Protein AF-A0A0A8UQT6-F1 (afdb_monomer_lite)

pLDDT: mean 78.14, std 19.39, range [29.56, 96.06]

Sequence (191 aa):
MKKNNALNQQGSPVTDASSNKKKEKTEKVPTLKMLAAQAVKKSNPLLFFQLNMELSPEIQQKYVEEPKKEIIKKAEEIYLEKEQKRSEKVEKKRENLSTHECFVKGMSCVGGIVLTGIYLAVAIPVLNAIKADTNTQATTYALTIVVYTVGNCFGMCFASKTAKLLVECCTPKVSPEVVDLENALPTLNNL

Structure (mmCIF, N/CA/C/O backbone):
data_AF-A0A0A8UQT6-F1
#
_entry.id   AF-A0A0A8UQT6-F1
#
loop_
_atom_site.group_PDB
_atom_site.id
_atom_site.type_symbol
_atom_site.label_atom_id
_atom_site.label_alt_id
_atom_site.label_comp_id
_atom_site.label_asym_id
_atom_site.label_entity_id
_atom_site.label_seq_id
_atom_site.pdbx_PDB_ins_code
_atom_site.Cartn_x
_atom_site.Cartn_y
_atom_site.Cartn_z
_atom_site.occupancy
_atom_site.B_iso_or_equiv
_atom_site.auth_seq_id
_atom_site.auth_comp_id
_atom_site.auth_asym_id
_atom_site.auth_atom_id
_atom_site.pdbx_PDB_model_num
ATOM 1 N N . MET A 1 1 ? -0.035 72.334 53.756 1.00 41.03 1 MET A N 1
ATOM 2 C CA . MET A 1 1 ? -1.179 73.240 54.010 1.00 41.03 1 MET A CA 1
ATOM 3 C C . MET A 1 1 ? -2.285 72.444 54.697 1.00 41.03 1 MET A C 1
ATOM 5 O O . MET A 1 1 ? -2.658 71.436 54.130 1.00 41.03 1 MET A O 1
ATOM 9 N N . LYS A 1 2 ? -2.707 72.884 55.904 1.00 36.00 2 LYS A N 1
ATOM 10 C CA . LYS A 1 2 ? -4.002 72.703 56.631 1.00 36.00 2 LYS A CA 1
ATOM 11 C C . LYS A 1 2 ? -4.815 71.404 56.381 1.00 36.00 2 LYS A C 1
ATOM 13 O O . LYS A 1 2 ? -5.157 71.149 55.242 1.00 36.00 2 LYS A O 1
ATOM 18 N N . LYS A 1 3 ? -5.326 70.631 57.354 1.00 38.16 3 LYS A N 1
ATOM 19 C CA . LYS A 1 3 ? -5.544 70.741 58.819 1.00 38.16 3 LYS A CA 1
ATOM 20 C C . LYS A 1 3 ? -5.999 69.347 59.345 1.00 38.16 3 LYS A C 1
ATOM 22 O O . LYS A 1 3 ? -6.762 68.702 58.642 1.00 38.16 3 LYS A O 1
ATOM 27 N N . ASN A 1 4 ? -5.542 68.966 60.551 1.00 35.03 4 ASN A N 1
ATOM 28 C CA . ASN A 1 4 ? -6.249 68.453 61.763 1.00 35.03 4 ASN A CA 1
ATOM 29 C C . ASN A 1 4 ? -7.538 67.608 61.576 1.00 35.03 4 ASN A C 1
ATOM 31 O O . ASN A 1 4 ? -8.394 68.007 60.803 1.00 35.03 4 ASN A O 1
ATOM 35 N N . ASN A 1 5 ? -7.848 66.508 62.279 1.00 38.31 5 ASN A N 1
ATOM 36 C CA . ASN A 1 5 ? -7.770 66.106 63.704 1.00 38.31 5 ASN A CA 1
ATOM 37 C C . ASN A 1 5 ? -8.052 64.572 63.739 1.00 38.31 5 ASN A C 1
ATOM 39 O O . ASN A 1 5 ? -8.868 64.127 62.942 1.00 38.31 5 ASN A O 1
ATOM 43 N N . ALA A 1 6 ? -7.363 63.678 64.460 1.00 37.00 6 ALA A N 1
ATOM 44 C CA . ALA A 1 6 ? -7.150 63.488 65.908 1.00 37.00 6 ALA A CA 1
ATOM 45 C C . ALA A 1 6 ? -8.125 62.470 66.573 1.00 37.00 6 ALA A C 1
ATOM 47 O O . ALA A 1 6 ? -9.336 62.599 66.442 1.00 37.00 6 ALA A O 1
ATOM 48 N N . LEU A 1 7 ? -7.513 61.545 67.342 1.00 35.94 7 LEU A N 1
ATOM 49 C CA . LEU A 1 7 ? -8.013 60.499 68.271 1.00 35.94 7 LEU A CA 1
ATOM 50 C C . LEU A 1 7 ? -8.647 59.228 67.660 1.00 35.94 7 LEU A C 1
ATOM 52 O O . LEU A 1 7 ? -9.682 59.302 67.019 1.00 35.94 7 LEU A O 1
ATOM 56 N N . ASN A 1 8 ? -8.050 58.025 67.718 1.00 32.50 8 ASN A N 1
ATOM 57 C CA . ASN A 1 8 ? -7.459 57.227 68.819 1.00 32.50 8 ASN A CA 1
ATOM 58 C C . ASN A 1 8 ? -8.505 56.717 69.835 1.00 32.50 8 ASN A C 1
ATOM 60 O O . ASN A 1 8 ? -8.936 57.491 70.679 1.00 32.50 8 ASN A O 1
ATOM 64 N N . GLN A 1 9 ? -8.869 55.427 69.796 1.00 31.38 9 GLN A N 1
ATOM 65 C CA . GLN A 1 9 ? -8.383 54.402 70.741 1.00 31.38 9 GLN A CA 1
ATOM 66 C C . GLN A 1 9 ? -9.098 53.042 70.593 1.00 31.38 9 GLN A C 1
ATOM 68 O O . GLN A 1 9 ? -10.256 52.941 70.203 1.00 31.38 9 GLN A O 1
ATOM 73 N N . GLN A 1 10 ? -8.305 52.017 70.908 1.00 32.62 10 GLN A N 1
A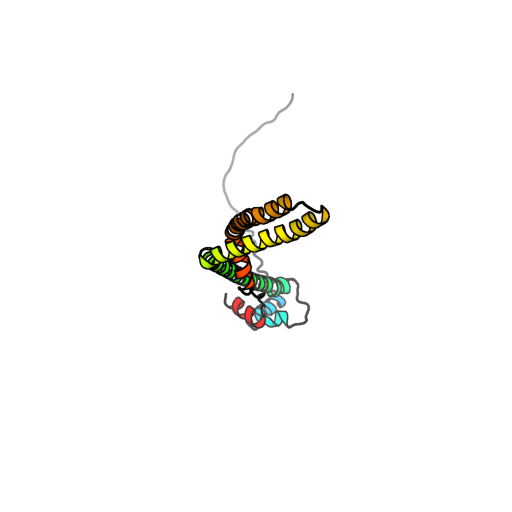TOM 74 C CA . GLN A 1 10 ? -8.548 50.579 71.034 1.00 32.62 10 GLN A CA 1
ATOM 75 C C . GLN A 1 10 ? -9.777 50.150 71.852 1.00 32.62 10 GLN A C 1
ATOM 77 O O . GLN A 1 10 ? -10.151 50.795 72.825 1.00 32.62 10 GLN A O 1
ATOM 82 N N . GLY A 1 11 ? -10.272 48.945 71.538 1.00 30.34 11 GLY A N 1
ATOM 83 C CA . GLY A 1 11 ? -11.084 48.129 72.445 1.00 30.34 11 GLY A CA 1
ATOM 84 C C . GLY A 1 11 ? -11.894 47.039 71.735 1.00 30.34 11 GLY A C 1
ATOM 85 O O . GLY A 1 11 ? -13.032 47.261 71.351 1.00 30.34 11 GLY A O 1
ATOM 86 N N . SER A 1 12 ? -11.322 45.847 71.565 1.00 33.38 12 SER A N 1
ATOM 87 C CA . SER A 1 12 ? -12.081 44.579 71.635 1.00 33.38 12 SER A CA 1
ATOM 88 C C . SER A 1 12 ? -11.990 44.096 73.095 1.00 33.38 12 SER A C 1
ATOM 90 O O . SER A 1 12 ? -10.987 44.468 73.715 1.00 33.38 12 SER A O 1
ATOM 92 N N . PRO A 1 13 ? -12.906 43.263 73.660 1.00 40.53 13 PRO A N 1
ATOM 93 C CA . PRO A 1 13 ? -13.417 42.046 72.994 1.00 40.53 13 PRO A CA 1
ATOM 94 C C . PRO A 1 13 ? -14.808 41.484 73.466 1.00 40.53 13 PRO A C 1
ATOM 96 O O . PRO A 1 13 ? -15.381 42.003 74.412 1.00 40.53 13 PRO A O 1
ATOM 99 N N . VAL A 1 14 ? -15.276 40.376 72.834 1.00 35.78 14 VAL A N 1
ATOM 100 C CA . VAL A 1 14 ? -16.196 39.301 73.362 1.00 35.78 14 VAL A CA 1
ATOM 101 C C . VAL A 1 14 ? -17.669 39.745 73.640 1.00 35.78 14 VAL A C 1
ATOM 103 O O . VAL A 1 14 ? -17.882 40.780 74.244 1.00 35.78 14 VAL A O 1
ATOM 106 N N . THR A 1 15 ? -18.798 39.113 73.278 1.00 31.50 15 THR A N 1
ATOM 107 C CA . THR A 1 15 ? -19.226 37.814 72.710 1.00 31.50 15 THR A CA 1
ATOM 108 C C . THR A 1 15 ? -20.709 37.896 72.295 1.00 31.50 15 THR A C 1
ATOM 110 O O . THR A 1 15 ? -21.481 38.639 72.892 1.00 31.50 15 THR A O 1
ATOM 113 N N . ASP A 1 16 ? -21.076 37.034 71.343 1.00 29.56 16 ASP A N 1
ATOM 114 C CA . ASP A 1 16 ? -22.320 36.255 71.226 1.00 29.56 16 ASP A CA 1
ATOM 115 C C . ASP A 1 16 ? -23.699 36.936 71.178 1.00 29.56 16 ASP A C 1
ATOM 117 O O . ASP A 1 16 ? -24.321 37.230 72.191 1.00 29.56 16 ASP A O 1
ATOM 121 N N . ALA A 1 17 ? -24.292 36.928 69.980 1.00 34.72 17 ALA A N 1
ATOM 122 C CA . ALA A 1 17 ? -25.574 36.247 69.781 1.00 34.72 17 ALA A CA 1
ATOM 123 C C . ALA A 1 17 ? -25.730 35.827 68.311 1.00 34.72 17 ALA A C 1
ATOM 125 O O . ALA A 1 17 ? -26.001 36.614 67.406 1.00 34.72 17 ALA A O 1
ATOM 126 N N . SER A 1 18 ? -25.517 34.531 68.113 1.00 37.12 18 SER A N 1
ATOM 127 C CA . SER A 1 18 ? -25.755 33.723 66.924 1.00 37.12 18 SER A CA 1
ATOM 128 C C . SER A 1 18 ? -27.101 34.006 66.232 1.00 37.12 18 SER A C 1
ATOM 130 O O . SER A 1 18 ? -28.163 33.685 66.756 1.00 37.12 18 SER A O 1
ATOM 132 N N . SER A 1 19 ? -27.057 34.519 64.998 1.00 35.72 19 SER A N 1
ATOM 133 C CA . SER A 1 19 ? -28.132 34.362 64.006 1.00 35.72 19 SER A CA 1
ATOM 134 C C . SER A 1 19 ? -27.647 33.365 62.955 1.00 35.72 19 SER A C 1
ATOM 136 O O . SER A 1 19 ? -27.134 33.723 61.891 1.00 35.72 19 SER A O 1
ATOM 138 N N . ASN A 1 20 ? -27.798 32.089 63.289 1.00 34.88 20 ASN A N 1
ATOM 139 C CA . ASN A 1 20 ? -27.530 30.948 62.431 1.00 34.88 20 ASN A CA 1
ATOM 140 C C . ASN A 1 20 ? -28.524 30.936 61.248 1.00 34.88 20 ASN A C 1
ATOM 142 O O . ASN A 1 20 ? -29.577 30.303 61.308 1.00 34.88 20 ASN A O 1
ATOM 146 N N . LYS A 1 21 ? -28.218 31.661 60.160 1.00 37.72 21 LYS A N 1
ATOM 147 C CA . LYS A 1 21 ? -28.904 31.496 58.868 1.00 37.72 21 LYS A CA 1
ATOM 148 C C . LYS A 1 21 ? -28.478 30.157 58.273 1.00 37.72 21 LYS A C 1
ATOM 150 O O . LYS A 1 21 ? -27.544 30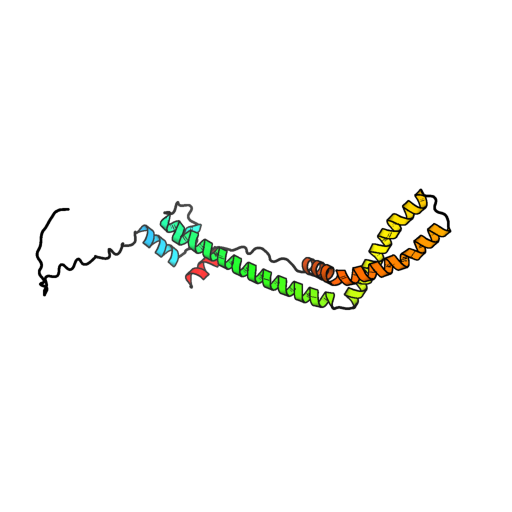.075 57.475 1.00 37.72 21 LYS A O 1
ATOM 155 N N . LYS A 1 22 ? -29.183 29.103 58.677 1.00 32.88 22 LYS A N 1
ATOM 156 C CA . LYS A 1 22 ? -29.137 27.785 58.049 1.00 32.88 22 LYS A CA 1
ATOM 157 C C . LYS A 1 22 ? -29.538 27.975 56.581 1.00 32.88 22 LYS A C 1
ATOM 159 O O . LYS A 1 22 ? -30.705 28.200 56.278 1.00 32.88 22 LYS A O 1
ATOM 164 N N . LYS A 1 23 ? -28.559 27.966 55.669 1.00 40.03 23 LYS A N 1
ATOM 165 C CA . LYS A 1 23 ? -28.805 27.844 54.227 1.00 40.03 23 LYS A CA 1
ATOM 166 C C . LYS A 1 23 ? -29.442 26.479 54.012 1.00 40.03 23 LYS A C 1
ATOM 168 O O . LYS A 1 23 ? -28.752 25.464 53.963 1.00 40.03 23 LYS A O 1
ATOM 173 N N . GLU A 1 24 ? -30.763 26.466 53.975 1.00 38.59 24 GLU A N 1
ATOM 174 C CA . GLU A 1 24 ? -31.557 25.305 53.623 1.00 38.59 24 GLU A CA 1
ATOM 175 C C . GLU A 1 24 ? -31.186 24.925 52.185 1.00 38.59 24 GLU A C 1
ATOM 177 O O . GLU A 1 24 ? -31.488 25.636 51.226 1.00 38.59 24 GLU A O 1
ATOM 182 N N . LYS A 1 25 ? -30.410 23.846 52.042 1.00 42.81 25 LYS A N 1
ATOM 183 C CA . LYS A 1 25 ? -30.178 23.196 50.755 1.00 42.81 25 LYS A CA 1
ATOM 184 C C . LYS A 1 25 ? -31.548 22.689 50.318 1.00 42.81 25 LYS A C 1
ATOM 186 O O . LYS A 1 25 ? -32.003 21.665 50.810 1.00 42.81 25 LYS A O 1
ATOM 191 N N . THR A 1 26 ? -32.226 23.436 49.454 1.00 45.62 26 THR A N 1
ATOM 192 C CA . THR A 1 26 ? -33.463 22.984 48.825 1.00 45.62 26 THR A CA 1
ATOM 193 C C . THR A 1 26 ? -33.093 21.773 47.975 1.00 45.62 26 THR A C 1
ATOM 195 O O . THR A 1 26 ? -32.532 21.910 46.886 1.00 45.62 26 THR A O 1
ATOM 198 N N . GLU A 1 27 ? -33.317 20.571 48.506 1.00 51.34 27 GLU A N 1
ATOM 199 C CA . GLU A 1 27 ? -33.339 19.354 47.706 1.00 51.34 27 GLU A CA 1
ATOM 200 C C . GLU A 1 27 ? -34.409 19.568 46.637 1.00 51.34 27 GLU A C 1
ATOM 202 O O . GLU A 1 27 ? -35.606 19.587 46.921 1.00 51.34 27 GLU A O 1
ATOM 207 N N . LYS A 1 28 ? -33.979 19.833 45.399 1.00 63.47 28 LYS A N 1
ATOM 208 C CA . LYS A 1 28 ? -34.890 19.893 44.259 1.00 63.47 28 LYS A CA 1
ATOM 209 C C . LYS A 1 28 ? -35.484 18.500 44.092 1.00 63.47 28 LYS A C 1
ATOM 211 O O . LYS A 1 28 ? -34.840 17.622 43.521 1.00 63.47 28 LYS A O 1
ATOM 216 N N . VAL A 1 29 ? -36.695 18.310 44.610 1.00 69.44 29 VAL A N 1
ATOM 217 C CA . VAL A 1 29 ? -37.478 17.092 44.404 1.00 69.44 29 VAL A CA 1
ATOM 218 C C . VAL A 1 29 ? -37.568 16.850 42.890 1.00 69.44 29 VAL A C 1
ATOM 220 O O . VAL A 1 29 ? -37.977 17.758 42.157 1.00 69.44 29 VAL A O 1
ATOM 223 N N . PRO A 1 30 ? -37.130 15.682 42.387 1.00 70.81 30 PRO A N 1
ATOM 224 C CA . PRO A 1 30 ? -37.129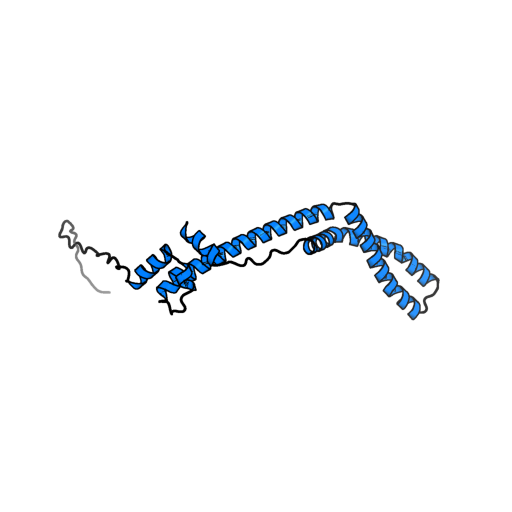 15.406 40.959 1.00 70.81 30 PRO A CA 1
ATOM 225 C C . PRO A 1 30 ? -38.557 15.441 40.414 1.00 70.81 30 PRO A C 1
ATOM 227 O O . PRO A 1 30 ? -39.492 14.917 41.019 1.00 70.81 30 PRO A O 1
ATOM 230 N N . THR A 1 31 ? -38.733 16.073 39.255 1.00 81.31 31 THR A N 1
ATOM 231 C CA . THR A 1 31 ? -40.044 16.181 38.610 1.00 81.31 31 THR A CA 1
ATOM 232 C C . THR A 1 31 ? -40.566 14.802 38.205 1.00 81.31 31 THR A C 1
ATOM 234 O O . THR A 1 31 ? -39.788 13.896 37.899 1.00 81.31 31 THR A O 1
ATOM 237 N N . LEU A 1 32 ? -41.894 14.648 38.132 1.00 80.88 32 LEU A N 1
ATOM 238 C CA . LEU A 1 32 ? -42.535 13.393 37.711 1.00 80.88 32 LEU A CA 1
ATOM 239 C C . LEU A 1 32 ? -42.000 12.901 36.353 1.00 80.88 32 LEU A C 1
ATOM 241 O O . LEU A 1 32 ? -41.792 11.709 36.155 1.00 80.88 32 LEU A O 1
ATOM 245 N N . LYS A 1 33 ? -41.694 13.839 35.445 1.00 80.00 33 LYS A N 1
ATOM 246 C CA . LYS A 1 33 ? -41.073 13.563 34.142 1.00 80.00 33 LYS A CA 1
ATOM 247 C C . LYS A 1 33 ? -39.679 12.935 34.285 1.00 80.00 33 LYS A C 1
ATOM 249 O O . LYS A 1 33 ? -39.347 12.005 33.558 1.00 80.00 33 LYS A O 1
ATOM 254 N N . MET A 1 34 ? -38.875 13.408 35.238 1.00 80.25 34 MET A N 1
ATOM 255 C CA . MET A 1 34 ? -37.528 12.891 35.490 1.00 80.25 34 MET A CA 1
ATOM 256 C C . MET A 1 34 ? -37.549 11.533 36.205 1.00 8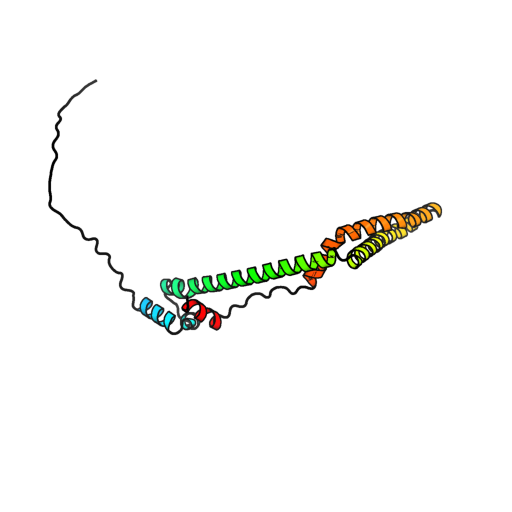0.25 34 MET A C 1
ATOM 258 O O . MET A 1 34 ? -36.725 10.675 35.896 1.00 80.25 34 MET A O 1
ATOM 262 N N . LEU A 1 35 ? -38.519 11.310 37.097 1.00 81.69 35 LEU A N 1
ATOM 263 C CA . LEU A 1 35 ? -38.766 10.004 37.719 1.00 81.69 35 LEU A CA 1
ATOM 264 C C . LEU A 1 35 ? -39.243 8.969 36.692 1.00 81.69 35 LEU A C 1
ATOM 266 O O . LEU A 1 35 ? -38.745 7.846 36.684 1.00 81.69 35 LEU A O 1
ATOM 270 N N . ALA A 1 36 ? -40.143 9.362 35.785 1.00 82.62 36 ALA A N 1
ATOM 271 C CA . ALA A 1 36 ? -40.586 8.514 34.682 1.00 82.62 36 ALA A CA 1
ATOM 272 C C . ALA A 1 36 ? -39.415 8.142 33.760 1.00 82.62 36 ALA A C 1
ATOM 274 O O . ALA A 1 36 ? -39.228 6.967 33.459 1.00 82.62 36 ALA A O 1
ATOM 275 N N . ALA A 1 37 ? -38.562 9.104 33.393 1.00 81.50 37 ALA A N 1
ATOM 276 C CA . ALA A 1 37 ? -37.346 8.819 32.633 1.00 81.50 37 ALA A CA 1
ATOM 277 C C . ALA A 1 37 ? -36.401 7.861 33.383 1.00 81.50 37 ALA A C 1
ATOM 279 O O . ALA A 1 37 ? -35.880 6.908 32.811 1.00 81.50 37 ALA A O 1
ATOM 280 N N . GLN A 1 38 ? -36.207 8.049 34.687 1.00 83.19 38 GLN A N 1
ATOM 281 C CA . GLN A 1 38 ? -35.359 7.153 35.472 1.00 83.19 38 GLN A CA 1
ATOM 282 C C . GLN A 1 38 ? -35.931 5.728 35.557 1.00 83.19 38 GLN A C 1
ATOM 284 O O . GLN A 1 38 ? -35.167 4.763 35.536 1.00 83.19 38 GLN A O 1
ATOM 289 N N . ALA A 1 39 ? -37.258 5.588 35.620 1.00 83.50 39 ALA A N 1
ATOM 290 C CA . ALA A 1 39 ? -37.931 4.296 35.557 1.00 83.50 39 ALA A CA 1
ATOM 291 C C . ALA A 1 39 ? -37.733 3.629 34.187 1.00 83.50 39 ALA A C 1
ATOM 293 O O . ALA A 1 39 ? -37.345 2.466 34.144 1.00 83.50 39 ALA A O 1
ATOM 294 N N . VAL A 1 40 ? -37.894 4.380 33.090 1.00 83.06 40 VAL A N 1
ATOM 295 C CA . VAL A 1 40 ? -37.668 3.892 31.717 1.00 83.06 40 VAL A CA 1
ATOM 296 C C . VAL A 1 40 ? -36.215 3.462 31.507 1.00 83.06 40 VAL A C 1
ATOM 298 O O . VAL A 1 40 ? -35.979 2.382 30.977 1.00 83.06 40 VAL A O 1
ATOM 301 N N . LYS A 1 41 ? -35.231 4.227 32.003 1.00 82.88 41 LYS A N 1
ATOM 302 C CA . LYS A 1 41 ? -33.810 3.832 31.953 1.00 82.88 41 LYS A CA 1
ATOM 303 C C . LYS A 1 41 ? -33.570 2.464 32.605 1.00 82.88 41 LYS A C 1
ATOM 305 O O . LYS A 1 41 ? -32.769 1.683 32.096 1.00 82.88 41 LYS A O 1
ATOM 310 N N . LYS A 1 42 ? -34.232 2.201 33.739 1.00 82.88 42 LYS A N 1
ATOM 311 C CA . LYS A 1 42 ? -34.074 0.962 34.514 1.00 82.88 42 LYS A CA 1
ATOM 312 C C . LYS A 1 42 ? -34.812 -0.227 33.905 1.00 82.88 42 LYS A C 1
ATOM 314 O O . LYS A 1 42 ? -34.306 -1.337 33.999 1.00 82.88 42 LYS A O 1
ATOM 319 N N . SER A 1 43 ? -36.004 -0.016 33.350 1.00 83.25 43 SER A N 1
ATOM 320 C CA . SER A 1 43 ? -36.835 -1.104 32.829 1.00 83.25 43 SER A CA 1
ATOM 321 C C . SER A 1 43 ? -36.501 -1.445 31.381 1.00 83.25 43 SER A C 1
ATOM 323 O O . SER A 1 43 ? -36.242 -2.604 31.074 1.00 83.25 43 SER A O 1
ATOM 325 N N . ASN A 1 44 ? -36.505 -0.451 30.493 1.00 81.00 44 ASN A N 1
ATOM 326 C CA . ASN A 1 44 ? -36.206 -0.631 29.082 1.00 81.00 44 ASN A CA 1
ATOM 327 C C . ASN A 1 44 ? -35.724 0.695 28.450 1.00 81.00 44 ASN A C 1
ATOM 329 O O . ASN A 1 44 ? -36.544 1.498 27.994 1.00 81.00 44 ASN A O 1
ATOM 333 N N . PRO A 1 45 ? -34.402 0.933 28.380 1.00 78.44 45 PRO A N 1
ATOM 334 C CA . PRO A 1 45 ? -33.845 2.165 27.823 1.00 78.44 45 PRO A CA 1
ATOM 335 C C . PRO A 1 45 ? -34.078 2.327 26.309 1.00 78.44 45 PRO A C 1
ATOM 337 O O . PRO A 1 45 ? -33.990 3.449 25.816 1.00 78.44 45 PRO A O 1
ATOM 340 N N . LEU A 1 46 ? -34.420 1.263 25.565 1.00 79.88 46 LEU A N 1
ATOM 341 C CA . LEU A 1 46 ? -34.741 1.359 24.129 1.00 79.88 46 LEU A CA 1
ATOM 342 C C . LEU A 1 46 ? -35.998 2.192 23.863 1.00 79.88 46 LEU A C 1
ATOM 344 O O . LEU A 1 46 ? -36.111 2.800 22.799 1.00 79.88 46 LEU A O 1
ATOM 348 N N . LEU A 1 47 ? -36.907 2.291 24.839 1.00 81.81 47 LEU A N 1
ATOM 349 C CA . LEU A 1 47 ? -38.111 3.119 24.733 1.00 81.81 47 LEU A CA 1
ATOM 350 C C . LEU A 1 47 ? -37.780 4.584 24.428 1.00 81.81 47 LEU A C 1
ATOM 352 O O . LEU A 1 47 ? -38.537 5.237 23.717 1.00 81.81 47 LEU A O 1
ATOM 356 N N . PHE A 1 48 ? -36.634 5.091 24.892 1.00 80.00 48 PHE A N 1
ATOM 357 C CA . PHE A 1 48 ? -36.197 6.452 24.579 1.00 80.00 48 PHE A CA 1
ATOM 358 C C . PHE A 1 48 ? -35.896 6.688 23.094 1.00 80.00 48 PHE A C 1
ATOM 360 O O . PHE A 1 48 ? -35.939 7.831 22.648 1.00 80.00 48 PHE A O 1
ATOM 367 N N . PHE A 1 49 ? -35.596 5.627 22.343 1.00 75.88 49 PHE A N 1
ATOM 368 C CA . PHE A 1 49 ? -35.256 5.679 20.920 1.00 75.88 49 PHE A CA 1
ATOM 369 C C . PHE A 1 49 ? -36.407 5.209 20.018 1.00 75.88 49 PHE A C 1
ATOM 371 O O . PHE A 1 49 ? -36.418 5.523 18.832 1.00 75.88 49 PHE A O 1
ATOM 378 N N . GLN A 1 50 ? -37.373 4.465 20.565 1.00 78.00 50 GLN A N 1
ATOM 379 C CA . GLN A 1 50 ? -38.530 3.931 19.833 1.00 78.00 50 GLN A CA 1
ATOM 380 C C . GLN A 1 50 ? -39.758 4.853 19.877 1.00 78.00 50 GLN A C 1
ATOM 382 O O . GLN A 1 50 ? -40.613 4.794 18.993 1.00 78.00 50 GLN A O 1
ATOM 387 N N . LEU A 1 51 ? -39.881 5.690 20.911 1.00 71.69 51 LEU A N 1
ATOM 388 C CA . LEU A 1 51 ? -41.011 6.604 21.054 1.00 71.69 51 LEU A CA 1
ATOM 389 C C . LEU A 1 51 ? -40.823 7.823 20.137 1.00 71.69 51 LEU A C 1
ATOM 391 O O . LEU A 1 51 ? -39.981 8.676 20.399 1.00 71.69 51 LEU A O 1
ATOM 395 N N . ASN A 1 52 ? -41.661 7.946 19.101 1.00 61.72 52 ASN A N 1
ATOM 396 C CA . ASN A 1 52 ? -41.792 9.148 18.258 1.00 61.72 52 ASN A CA 1
ATOM 397 C C . ASN A 1 52 ? -42.495 10.295 19.014 1.00 61.72 52 ASN A C 1
ATOM 399 O O . ASN A 1 52 ? -43.521 10.813 18.577 1.00 61.72 52 ASN A O 1
ATOM 403 N N . MET A 1 53 ? -41.993 10.655 20.193 1.00 70.75 53 MET A N 1
ATOM 404 C CA . MET A 1 53 ? -42.521 11.743 21.012 1.00 70.75 53 MET A CA 1
ATOM 405 C C . MET A 1 53 ? -41.417 12.755 21.297 1.00 70.75 53 MET A C 1
ATOM 407 O O . MET A 1 53 ? -40.267 12.387 21.525 1.00 70.75 53 MET A O 1
ATOM 411 N N . GLU A 1 54 ? -41.775 14.036 21.314 1.00 75.44 54 GLU A N 1
ATOM 412 C CA . GLU A 1 54 ? -40.857 15.102 21.706 1.00 75.44 54 GLU A CA 1
ATOM 413 C C . GLU A 1 54 ? -40.509 14.957 23.194 1.00 75.44 54 GLU A C 1
ATOM 415 O O . GLU A 1 54 ? -41.344 15.152 24.085 1.00 75.44 54 GLU A O 1
ATOM 420 N N . LEU A 1 55 ? -39.265 14.566 23.475 1.00 78.25 55 LEU A N 1
ATOM 421 C CA . LEU A 1 55 ? -38.746 14.525 24.834 1.00 78.25 55 LEU A CA 1
ATOM 422 C C . LEU A 1 55 ? -38.432 15.942 25.317 1.00 78.25 55 LEU A C 1
ATOM 424 O O . LEU A 1 55 ? -37.972 16.796 24.566 1.00 78.25 55 LEU A O 1
ATOM 428 N N . SER A 1 56 ? -38.611 16.174 26.619 1.00 82.88 56 SER A N 1
ATOM 429 C CA . SER A 1 56 ? -38.084 17.386 27.255 1.00 82.88 56 SER A CA 1
ATOM 430 C C . SER A 1 56 ? -36.567 17.471 27.016 1.00 82.88 56 SER A C 1
ATOM 432 O O . SER A 1 56 ? -35.897 16.448 27.201 1.00 82.88 56 SER A O 1
ATOM 434 N N . PRO A 1 57 ? -36.002 18.651 26.696 1.00 81.62 57 PRO A N 1
ATOM 435 C CA . PRO A 1 57 ? -34.581 18.799 26.372 1.00 81.62 57 PRO A CA 1
ATOM 436 C C . PRO A 1 57 ? -33.657 18.257 27.473 1.00 81.62 57 PRO A C 1
ATOM 438 O O . PRO A 1 57 ? -32.649 17.622 27.180 1.00 81.62 57 PRO A O 1
ATOM 441 N N . GLU A 1 58 ? -34.043 18.399 28.745 1.00 81.00 58 GLU A N 1
ATOM 442 C CA . GLU A 1 58 ? -33.293 17.851 29.886 1.00 81.00 58 GLU A CA 1
ATOM 443 C C . GLU A 1 58 ? -33.237 16.311 29.894 1.00 81.00 58 GLU A C 1
ATOM 445 O O . GLU A 1 58 ? -32.231 15.720 30.286 1.00 81.00 58 GLU A O 1
ATOM 450 N N . ILE A 1 59 ? -34.313 15.644 29.462 1.00 80.31 59 ILE A N 1
ATOM 451 C CA . ILE A 1 59 ? -34.396 14.177 29.412 1.00 80.31 59 ILE A CA 1
ATOM 452 C C . ILE A 1 59 ? -33.677 13.665 28.166 1.00 80.31 59 ILE A C 1
ATOM 454 O O . ILE A 1 59 ? -32.918 12.703 28.254 1.00 80.31 59 ILE A O 1
ATOM 458 N N . GLN A 1 60 ? -33.866 14.334 27.028 1.00 82.00 60 GLN A N 1
ATOM 459 C CA . GLN A 1 60 ? -33.187 14.001 25.781 1.00 82.00 60 GLN A CA 1
ATOM 460 C C . GLN A 1 60 ? -31.667 14.098 25.942 1.00 82.00 60 GLN A C 1
ATOM 462 O O . GLN A 1 60 ? -30.944 13.161 25.612 1.00 82.00 60 GLN A O 1
ATOM 467 N N . GLN A 1 61 ? -31.170 15.181 26.538 1.00 82.38 61 GLN A N 1
ATOM 468 C CA . GLN A 1 61 ? -29.736 15.354 26.724 1.00 82.38 61 GLN A CA 1
ATOM 469 C C . GLN A 1 61 ? -29.136 14.279 27.644 1.00 82.38 61 GLN A C 1
ATOM 471 O O . GLN A 1 61 ? -28.119 13.677 27.308 1.00 82.38 61 GLN A O 1
ATOM 476 N N . LYS A 1 62 ? -29.790 13.990 28.775 1.00 81.94 62 LYS A N 1
ATOM 477 C CA . LYS A 1 62 ? -29.259 13.087 29.806 1.00 81.94 62 LYS A CA 1
ATOM 478 C C . LYS A 1 62 ? -29.441 11.596 29.508 1.00 81.94 62 LYS A C 1
ATOM 480 O O . LYS A 1 62 ? -28.605 10.789 29.898 1.00 81.94 62 LYS A O 1
ATOM 485 N N . TYR A 1 63 ? -30.551 11.207 28.886 1.00 79.62 63 TYR A N 1
ATOM 486 C CA . TYR A 1 63 ? -30.918 9.794 28.715 1.00 79.62 63 TYR A CA 1
ATOM 487 C C . TYR A 1 63 ? -30.812 9.302 27.270 1.00 79.62 63 TYR A C 1
ATOM 489 O O . TYR A 1 63 ? -30.875 8.096 27.052 1.00 79.62 63 TYR A O 1
ATOM 497 N N . VAL A 1 64 ? -30.620 10.206 26.304 1.00 78.12 64 VAL A N 1
ATOM 498 C CA . VAL A 1 64 ? -30.503 9.863 24.879 1.00 78.12 64 VAL A CA 1
ATOM 499 C C . VAL A 1 64 ? -29.140 10.284 24.344 1.00 78.12 64 VAL A C 1
ATOM 501 O O . VAL A 1 64 ? -28.357 9.433 23.932 1.00 78.12 64 VAL A O 1
ATOM 504 N N . GLU A 1 65 ? -28.819 11.576 24.401 1.00 82.25 65 GLU A N 1
ATOM 505 C CA . GLU A 1 65 ? -27.600 12.118 23.789 1.00 82.25 65 GLU A CA 1
ATOM 506 C C . GLU A 1 65 ? -26.320 11.697 24.519 1.00 82.25 65 GLU A C 1
ATOM 508 O O . GLU A 1 65 ? -25.363 11.284 23.868 1.00 82.25 65 GLU A O 1
ATOM 513 N N . GLU A 1 66 ? -26.273 11.767 25.854 1.00 83.50 66 GLU A N 1
ATOM 514 C CA . GLU A 1 66 ? -25.089 11.329 26.610 1.00 83.50 66 GLU A CA 1
ATOM 515 C C . GLU A 1 66 ? -24.782 9.830 26.439 1.00 83.50 66 GLU A C 1
ATOM 517 O O . GLU A 1 66 ? -23.657 9.513 26.041 1.00 83.50 66 GLU A O 1
ATOM 522 N N . PRO A 1 67 ? -25.742 8.900 26.623 1.00 80.75 67 PRO A N 1
ATOM 523 C CA . PRO A 1 67 ? -25.506 7.480 26.367 1.00 80.75 67 PRO A CA 1
ATOM 524 C C . PRO A 1 67 ? -25.118 7.198 24.917 1.00 80.75 67 PRO A C 1
ATOM 526 O O . PRO A 1 67 ? -24.196 6.430 24.666 1.00 80.75 67 PRO A O 1
ATOM 529 N N . LYS A 1 68 ? -25.765 7.857 23.947 1.00 81.56 68 LYS A N 1
ATOM 530 C CA . LYS A 1 68 ? -25.412 7.727 22.528 1.00 81.56 68 LYS A CA 1
ATOM 531 C C . LYS A 1 68 ? -23.967 8.151 22.268 1.00 81.56 68 LYS A C 1
ATOM 533 O O . LYS A 1 68 ? -23.252 7.441 21.570 1.00 81.56 68 LYS A O 1
ATOM 538 N N . LYS A 1 69 ? -23.517 9.271 22.843 1.00 84.19 69 LYS A N 1
ATOM 539 C CA . LYS A 1 69 ? -22.118 9.713 22.740 1.00 84.19 69 LYS A CA 1
ATOM 540 C C . LYS A 1 69 ? -21.157 8.704 23.353 1.00 84.19 69 LYS A C 1
ATOM 542 O O . LYS A 1 69 ? -20.114 8.447 22.765 1.00 84.19 69 LYS A O 1
ATOM 547 N N . GLU A 1 70 ? -21.496 8.123 24.500 1.00 85.00 70 GLU A N 1
ATOM 548 C CA . GLU A 1 70 ? -20.648 7.116 25.141 1.00 85.00 70 GLU A CA 1
ATOM 549 C C . GLU A 1 70 ? -20.552 5.830 24.307 1.00 85.00 70 GLU A C 1
ATOM 551 O O . GLU A 1 70 ? -19.465 5.281 24.140 1.00 85.00 70 GLU A O 1
ATOM 556 N N . ILE A 1 71 ? -21.670 5.386 23.730 1.00 82.69 71 ILE A N 1
ATOM 557 C CA . ILE A 1 71 ? -21.719 4.242 22.816 1.00 82.69 71 ILE A CA 1
ATOM 558 C C . ILE A 1 71 ? -20.864 4.504 21.569 1.00 82.69 71 ILE A C 1
ATOM 560 O O . ILE A 1 71 ? -20.048 3.661 21.202 1.00 82.69 71 ILE A O 1
ATOM 564 N N . ILE A 1 72 ? -21.030 5.670 20.935 1.00 83.88 72 ILE A N 1
ATOM 565 C CA . ILE A 1 72 ? -20.236 6.067 19.763 1.00 83.88 72 ILE A CA 1
ATOM 566 C C . ILE A 1 72 ? -18.755 6.082 20.127 1.00 83.88 72 ILE A C 1
ATOM 568 O O . ILE A 1 72 ? -17.951 5.486 19.420 1.00 83.88 72 ILE A O 1
ATOM 572 N N . LYS A 1 73 ? -18.400 6.680 21.266 1.00 86.62 73 LYS A N 1
ATOM 573 C CA . LYS A 1 73 ? -17.015 6.749 21.727 1.00 86.62 73 LYS A CA 1
ATOM 574 C C . LYS A 1 73 ? -16.410 5.358 21.935 1.00 86.62 73 LYS A C 1
ATOM 576 O O . LYS A 1 73 ? -15.301 5.111 21.480 1.00 86.62 73 LYS A O 1
ATOM 581 N N . LYS A 1 74 ? -17.135 4.429 22.569 1.00 85.12 74 LYS A N 1
ATOM 582 C CA . LYS A 1 74 ? -16.669 3.040 22.741 1.00 85.12 74 LYS A CA 1
ATOM 583 C C . LYS A 1 74 ? -16.479 2.339 21.396 1.00 85.12 74 LYS A C 1
ATOM 585 O O . LYS A 1 74 ? -15.489 1.642 21.208 1.00 85.12 74 LYS A O 1
ATOM 590 N N . ALA A 1 75 ? -17.397 2.534 20.454 1.00 81.56 75 ALA A N 1
ATOM 591 C CA . ALA A 1 75 ? -17.275 1.962 19.117 1.00 81.56 75 ALA A CA 1
ATOM 592 C C . ALA A 1 75 ? -16.091 2.549 18.333 1.00 81.56 75 ALA A C 1
ATOM 594 O O . ALA A 1 75 ? -15.376 1.810 17.662 1.00 81.56 75 ALA A O 1
ATOM 595 N N . GLU A 1 76 ? -15.840 3.854 18.456 1.00 85.19 76 GLU A N 1
ATOM 596 C CA . GLU A 1 76 ? -14.655 4.508 17.896 1.00 85.19 76 GLU A CA 1
ATOM 597 C C . GLU A 1 76 ? -13.366 3.963 18.522 1.00 85.19 76 GLU A C 1
ATOM 599 O O . GLU A 1 76 ? -12.432 3.632 17.796 1.00 85.19 76 GLU A O 1
ATOM 604 N N . GLU A 1 77 ? -13.318 3.807 19.847 1.00 87.69 77 GLU A N 1
ATOM 605 C CA . GLU A 1 77 ? -12.171 3.229 20.559 1.00 87.69 77 GLU A CA 1
ATOM 606 C C . GLU A 1 77 ? -11.875 1.796 20.076 1.00 87.69 77 GLU A C 1
ATOM 608 O O . GLU A 1 77 ? -10.730 1.479 19.748 1.00 87.69 77 GLU A O 1
ATOM 613 N N . ILE A 1 78 ? -12.903 0.950 19.945 1.00 86.00 78 ILE A N 1
ATOM 614 C CA . ILE A 1 78 ? -12.764 -0.425 19.438 1.00 86.00 78 ILE A CA 1
ATOM 615 C C . ILE A 1 78 ? -12.316 -0.429 17.970 1.00 86.00 78 ILE A C 1
ATOM 617 O O . ILE A 1 78 ? -11.455 -1.226 17.580 1.00 86.00 78 ILE A O 1
ATOM 621 N N . TYR A 1 79 ? -12.880 0.450 17.140 1.00 84.62 79 TYR A N 1
ATOM 622 C CA . TYR A 1 79 ? -12.482 0.584 15.742 1.00 84.62 79 TYR A CA 1
ATOM 623 C C . TYR A 1 79 ? -11.006 0.988 15.623 1.00 84.62 79 TYR A C 1
ATOM 625 O O . TYR A 1 79 ? -10.253 0.343 14.887 1.00 84.62 79 TYR A O 1
ATOM 633 N N . LEU A 1 80 ? -10.570 1.991 16.390 1.00 88.06 80 LEU A N 1
ATOM 634 C CA . LEU A 1 80 ? -9.179 2.448 16.426 1.00 88.06 80 LEU A CA 1
ATOM 635 C C . LEU A 1 80 ? -8.234 1.338 16.896 1.00 88.06 80 LEU A C 1
ATOM 637 O O . LEU A 1 80 ? -7.171 1.146 16.306 1.00 88.06 80 LEU A O 1
ATOM 641 N N . GLU A 1 81 ? -8.623 0.552 17.902 1.00 89.12 81 GLU A N 1
ATOM 642 C CA . GLU A 1 81 ? -7.832 -0.593 18.361 1.00 89.12 81 GLU A CA 1
ATOM 643 C C . GLU A 1 81 ? -7.692 -1.662 17.260 1.00 89.12 81 GLU A C 1
ATOM 645 O O . GLU A 1 81 ? -6.602 -2.191 17.014 1.00 89.12 81 GLU A O 1
ATOM 650 N N . LYS A 1 82 ? -8.782 -1.976 16.545 1.00 86.94 82 LYS A N 1
ATOM 651 C CA . LYS A 1 82 ? -8.757 -2.904 15.400 1.00 86.94 82 LYS A CA 1
ATOM 652 C C . LYS A 1 82 ? -7.873 -2.371 14.270 1.00 86.94 82 LYS A C 1
ATOM 654 O O . LYS A 1 82 ? -7.149 -3.150 13.643 1.00 86.94 82 LYS A O 1
ATOM 659 N N . GLU A 1 83 ? -7.909 -1.067 14.012 1.00 88.81 83 GLU A N 1
ATOM 660 C CA . GLU A 1 83 ? -7.082 -0.411 13.000 1.00 88.81 83 GLU A CA 1
ATOM 661 C C . GLU A 1 83 ? -5.593 -0.440 13.369 1.00 88.81 83 GLU A C 1
ATOM 663 O O . GLU A 1 83 ? -4.765 -0.809 12.532 1.00 88.81 83 GLU A O 1
ATOM 668 N N . GLN A 1 84 ? -5.249 -0.173 14.631 1.00 89.94 84 GLN A N 1
ATOM 669 C CA . GLN A 1 84 ? -3.880 -0.306 15.138 1.00 89.94 84 GLN A CA 1
ATOM 670 C C . GLN A 1 84 ? -3.370 -1.744 15.002 1.00 89.94 84 GLN A C 1
ATOM 672 O O . GLN A 1 84 ? -2.323 -1.971 14.393 1.00 89.94 84 GLN A O 1
ATOM 677 N N . LYS A 1 85 ? -4.157 -2.739 15.436 1.00 90.31 85 LYS A N 1
ATOM 678 C CA . LYS A 1 85 ? -3.814 -4.165 15.269 1.00 90.31 85 LYS A CA 1
ATOM 679 C C . LYS A 1 85 ? -3.626 -4.555 13.803 1.00 90.31 85 LYS A C 1
ATOM 681 O O . LYS A 1 85 ? -2.796 -5.410 13.484 1.00 90.31 85 LYS A O 1
ATOM 686 N N . ARG A 1 86 ? -4.402 -3.971 12.884 1.00 88.56 86 ARG A N 1
ATOM 687 C CA . ARG A 1 86 ? -4.203 -4.168 11.440 1.00 88.56 86 ARG A CA 1
ATOM 688 C C . ARG A 1 86 ? -2.875 -3.562 10.993 1.00 88.56 86 ARG A C 1
ATOM 690 O O . ARG A 1 86 ? -2.143 -4.241 10.279 1.00 88.56 86 ARG A O 1
ATOM 697 N N . SER A 1 87 ? -2.575 -2.331 11.398 1.00 89.38 87 SER A N 1
ATOM 698 C CA . SER A 1 87 ? -1.326 -1.641 11.056 1.00 89.38 87 SER A CA 1
ATOM 699 C C . SER A 1 87 ? -0.100 -2.447 11.495 1.00 89.38 87 SER A C 1
ATOM 701 O O . SER A 1 87 ? 0.778 -2.729 10.683 1.00 89.38 87 SER A O 1
ATOM 703 N N . GLU A 1 88 ? -0.099 -2.957 12.728 1.00 91.44 88 GLU A N 1
ATOM 704 C CA . GLU A 1 88 ? 0.966 -3.826 13.242 1.00 91.44 88 GLU A CA 1
ATOM 705 C C . GLU A 1 88 ? 1.118 -5.117 12.424 1.00 91.44 88 GLU A C 1
ATOM 707 O O . GLU A 1 88 ? 2.230 -5.528 12.085 1.00 91.44 88 GLU A O 1
ATOM 712 N N . LYS A 1 89 ? 0.002 -5.759 12.049 1.00 90.44 89 LYS A N 1
ATOM 713 C CA . LYS A 1 89 ? 0.029 -6.946 11.176 1.00 90.44 89 LYS A CA 1
ATOM 714 C C . LYS A 1 89 ? 0.590 -6.627 9.792 1.00 90.44 89 LYS A C 1
ATOM 716 O O . LYS A 1 89 ? 1.300 -7.463 9.232 1.00 90.44 89 LYS A O 1
ATOM 721 N N . VAL A 1 90 ? 0.248 -5.466 9.233 1.00 90.81 90 VAL A N 1
ATOM 722 C CA . VAL A 1 90 ? 0.762 -5.002 7.938 1.00 90.81 90 VAL A CA 1
ATOM 723 C C . VAL A 1 90 ? 2.264 -4.770 8.028 1.00 90.81 90 VAL A C 1
ATOM 725 O O . VAL A 1 90 ? 2.993 -5.316 7.207 1.00 90.81 90 VAL A O 1
ATOM 728 N N . GLU A 1 91 ? 2.745 -4.045 9.037 1.00 91.25 91 GLU A N 1
ATOM 729 C CA . GLU A 1 91 ? 4.179 -3.788 9.205 1.00 91.25 91 GLU A CA 1
ATOM 730 C C . GLU A 1 91 ? 4.958 -5.089 9.433 1.00 91.25 91 GLU A C 1
ATOM 732 O O . GLU A 1 91 ? 5.930 -5.344 8.728 1.00 91.25 91 GLU A O 1
ATOM 737 N N . LYS A 1 92 ? 4.466 -6.007 10.276 1.00 91.56 92 LYS A N 1
ATOM 738 C CA . LYS A 1 92 ? 5.115 -7.313 10.483 1.00 91.56 92 LYS A CA 1
ATOM 739 C C . LYS A 1 92 ? 5.201 -8.147 9.199 1.00 91.56 92 LYS A C 1
ATOM 741 O O . LYS A 1 92 ? 6.220 -8.777 8.917 1.00 91.56 92 LYS A O 1
ATOM 746 N N . LYS A 1 93 ? 4.127 -8.180 8.402 1.00 89.81 93 LYS A N 1
ATOM 747 C CA . LYS A 1 93 ? 4.119 -8.885 7.108 1.00 89.81 93 LYS A CA 1
ATOM 748 C C . LYS A 1 93 ? 5.016 -8.196 6.081 1.00 89.81 93 LYS A C 1
ATOM 750 O O . LYS A 1 93 ? 5.688 -8.887 5.320 1.00 89.81 93 LYS A O 1
ATOM 755 N N . ARG A 1 94 ? 5.029 -6.861 6.057 1.00 91.62 94 ARG A N 1
ATOM 756 C CA . ARG A 1 94 ? 5.911 -6.057 5.206 1.00 91.62 94 ARG A CA 1
ATOM 757 C C . ARG A 1 94 ? 7.364 -6.362 5.532 1.00 91.62 94 ARG A C 1
ATOM 759 O O . ARG A 1 94 ? 8.115 -6.639 4.606 1.00 91.62 94 ARG A O 1
ATOM 766 N N . GLU A 1 95 ? 7.746 -6.325 6.806 1.00 90.50 95 GLU A N 1
ATOM 767 C CA . GLU A 1 95 ? 9.101 -6.647 7.254 1.00 90.50 95 GLU A CA 1
ATOM 768 C C . GLU A 1 95 ? 9.500 -8.033 6.759 1.00 90.50 95 GLU A C 1
ATOM 770 O O . GLU A 1 95 ? 10.462 -8.135 6.005 1.00 90.50 95 GLU A O 1
ATOM 775 N N . ASN A 1 96 ? 8.687 -9.054 7.050 1.00 91.38 96 ASN A N 1
ATOM 776 C CA . ASN A 1 96 ? 8.938 -10.429 6.617 1.00 91.38 96 ASN A CA 1
ATOM 777 C C . ASN A 1 96 ? 9.075 -10.573 5.090 1.00 91.38 96 ASN A C 1
ATOM 779 O O . ASN A 1 96 ? 9.917 -11.320 4.605 1.00 91.38 96 ASN A O 1
ATOM 783 N N . LEU A 1 97 ? 8.258 -9.857 4.312 1.00 89.19 97 LEU A N 1
ATOM 784 C CA . LEU A 1 97 ? 8.331 -9.898 2.851 1.00 89.19 97 LEU A CA 1
ATOM 785 C C . LEU A 1 97 ? 9.560 -9.146 2.321 1.00 89.19 97 LEU A C 1
ATOM 787 O O . LEU A 1 97 ? 10.218 -9.606 1.395 1.00 89.19 97 LEU A O 1
ATOM 791 N N . SER A 1 98 ? 9.887 -8.000 2.917 1.00 89.00 98 SER A N 1
ATOM 792 C CA . SER A 1 98 ? 11.000 -7.146 2.494 1.00 89.00 98 SER A CA 1
ATOM 793 C C . SER A 1 98 ? 12.377 -7.671 2.897 1.00 89.00 98 SER A C 1
ATOM 795 O O . SER A 1 98 ? 13.361 -7.289 2.274 1.00 89.00 98 SER A O 1
ATOM 797 N N . THR A 1 99 ? 12.462 -8.547 3.900 1.00 89.56 99 THR A N 1
ATOM 798 C CA . THR A 1 99 ? 13.696 -9.258 4.269 1.00 89.56 99 THR A CA 1
ATOM 799 C C . THR A 1 99 ? 13.865 -10.567 3.504 1.00 89.56 99 THR A C 1
ATOM 801 O O . THR A 1 99 ? 14.967 -11.111 3.450 1.00 89.56 99 THR A O 1
ATOM 804 N N . HIS A 1 100 ? 12.802 -11.075 2.875 1.00 92.75 100 HIS A N 1
ATOM 805 C CA . HIS A 1 100 ? 12.863 -12.306 2.105 1.00 92.75 100 HIS A CA 1
ATOM 806 C C . HIS A 1 100 ? 13.692 -12.106 0.830 1.00 92.75 100 HIS A C 1
ATOM 808 O O . HIS A 1 100 ? 13.283 -11.404 -0.099 1.00 92.75 100 HIS A O 1
ATOM 814 N N . GLU A 1 101 ? 14.842 -12.778 0.740 1.00 90.12 101 GLU A N 1
ATOM 815 C CA . GLU A 1 101 ? 15.793 -12.575 -0.359 1.00 90.12 101 GLU A CA 1
ATOM 816 C C . GLU A 1 101 ? 15.175 -12.755 -1.746 1.00 90.12 101 GLU A C 1
ATOM 818 O O . GLU A 1 101 ? 15.481 -11.996 -2.660 1.00 90.12 101 GLU A O 1
ATOM 823 N N . CYS A 1 102 ? 14.301 -13.753 -1.917 1.00 91.94 102 CYS A N 1
ATOM 824 C CA . CYS A 1 102 ? 13.653 -14.009 -3.205 1.00 91.94 102 CYS A CA 1
ATOM 825 C C . CYS A 1 102 ? 12.787 -12.822 -3.651 1.00 91.94 102 CYS A C 1
ATOM 827 O O . CYS A 1 102 ? 12.812 -12.450 -4.821 1.00 91.94 102 CYS A O 1
ATOM 829 N N . PHE A 1 103 ? 12.083 -12.179 -2.714 1.00 92.38 103 PHE A N 1
ATOM 830 C CA . PHE A 1 103 ? 11.265 -11.013 -3.018 1.00 92.38 103 PHE A CA 1
ATOM 831 C C . PHE A 1 103 ? 12.147 -9.821 -3.399 1.00 92.38 103 PHE A C 1
ATOM 833 O O . PHE A 1 103 ? 11.914 -9.188 -4.423 1.00 92.38 103 PHE A O 1
ATOM 840 N N . VAL A 1 104 ? 13.213 -9.561 -2.639 1.00 92.69 104 VAL A N 1
ATOM 841 C CA . VAL A 1 104 ? 14.153 -8.465 -2.925 1.00 92.69 104 VAL A CA 1
ATOM 842 C C . VAL A 1 104 ? 14.873 -8.667 -4.264 1.00 92.69 104 VAL A C 1
ATOM 844 O O . VAL A 1 104 ? 14.973 -7.732 -5.057 1.00 92.69 104 VAL A O 1
ATOM 847 N N . LYS A 1 105 ? 15.327 -9.892 -4.559 1.00 93.38 105 LYS A N 1
ATOM 848 C CA . LYS A 1 105 ? 15.935 -10.263 -5.849 1.00 93.38 105 LYS A CA 1
ATOM 849 C C . LYS A 1 105 ? 14.935 -10.127 -7.000 1.00 93.38 105 LYS A C 1
ATOM 851 O O . LYS A 1 105 ? 15.287 -9.588 -8.046 1.00 93.38 105 LYS A O 1
ATOM 856 N N . GLY A 1 106 ? 13.689 -10.552 -6.793 1.00 93.62 106 GLY A N 1
ATOM 857 C CA . GLY A 1 106 ? 12.608 -10.372 -7.760 1.00 93.62 106 GLY A CA 1
ATOM 858 C C . GLY A 1 106 ? 12.344 -8.896 -8.048 1.00 93.62 106 GLY A C 1
ATOM 859 O O . GLY A 1 106 ? 12.345 -8.488 -9.204 1.00 93.62 106 GLY A O 1
ATOM 860 N N . MET A 1 107 ? 12.212 -8.075 -7.006 1.00 93.19 107 MET A N 1
ATOM 861 C CA . MET A 1 107 ? 12.000 -6.632 -7.140 1.00 93.19 107 MET A CA 1
ATOM 862 C C . MET A 1 107 ? 13.173 -5.919 -7.812 1.00 93.19 107 MET A C 1
ATOM 864 O O . MET A 1 107 ? 12.947 -5.013 -8.610 1.00 93.19 107 MET A O 1
ATOM 868 N N . SER A 1 108 ? 14.407 -6.350 -7.540 1.00 93.19 108 SER A N 1
ATOM 869 C CA . SER A 1 108 ? 15.600 -5.904 -8.262 1.00 93.19 108 SER A CA 1
ATOM 870 C C . SER A 1 108 ? 15.452 -6.174 -9.763 1.00 93.19 108 SER A C 1
ATOM 872 O O . SER A 1 108 ? 15.425 -5.231 -10.549 1.00 93.19 108 SER A O 1
ATOM 874 N N . CYS A 1 109 ? 15.197 -7.426 -10.156 1.00 94.06 109 CYS A N 1
ATOM 875 C CA . CYS A 1 109 ? 15.019 -7.797 -11.562 1.00 94.06 109 CYS A CA 1
ATOM 876 C C . CYS A 1 109 ? 13.873 -7.026 -12.243 1.00 94.06 109 CYS A C 1
ATOM 878 O O . CYS A 1 109 ? 14.040 -6.522 -13.352 1.00 94.06 109 CYS A O 1
ATOM 880 N N . VAL A 1 110 ? 12.732 -6.865 -11.563 1.00 95.19 110 VAL A N 1
ATOM 881 C CA . VAL A 1 110 ? 11.606 -6.058 -12.061 1.00 95.19 110 VAL A CA 1
ATOM 882 C C . VAL A 1 110 ? 12.036 -4.609 -12.295 1.00 95.19 110 VAL A C 1
ATOM 884 O O . VAL A 1 110 ? 11.736 -4.055 -13.349 1.00 95.19 110 VAL A O 1
ATOM 887 N N . GLY A 1 111 ? 12.776 -4.003 -11.362 1.00 94.38 111 GLY A N 1
ATOM 888 C CA . GLY A 1 111 ? 13.320 -2.654 -11.527 1.00 94.38 111 GLY A CA 1
ATOM 889 C C . GLY A 1 111 ? 14.245 -2.534 -12.741 1.00 94.38 111 GLY A C 1
ATOM 890 O O . GLY A 1 111 ? 14.111 -1.591 -13.525 1.00 94.38 111 GLY A O 1
ATOM 891 N N . GLY A 1 112 ? 15.125 -3.519 -12.944 1.00 94.81 112 GLY A N 1
ATOM 892 C CA . GLY A 1 112 ? 15.991 -3.615 -14.119 1.00 94.81 112 GLY A CA 1
ATOM 893 C C . GLY A 1 112 ? 15.202 -3.675 -15.424 1.00 94.81 112 GLY A C 1
ATOM 894 O O . GLY A 1 112 ? 15.457 -2.885 -16.335 1.00 94.81 112 GLY A O 1
ATOM 895 N N . ILE A 1 113 ? 14.210 -4.568 -15.501 1.00 96.06 113 ILE A N 1
ATOM 896 C CA . ILE A 1 113 ? 13.353 -4.747 -16.683 1.00 96.06 113 ILE A CA 1
ATOM 897 C C . ILE A 1 113 ? 12.564 -3.471 -16.983 1.00 96.06 113 ILE A C 1
ATOM 899 O O . ILE A 1 113 ? 12.541 -3.031 -18.129 1.00 96.06 113 ILE A O 1
ATOM 903 N N . VAL A 1 114 ? 11.944 -2.856 -15.973 1.00 96.00 114 VAL A N 1
ATOM 904 C CA . VAL A 1 114 ? 11.120 -1.653 -16.154 1.00 96.00 114 VAL A CA 1
ATOM 905 C C . VAL A 1 114 ? 11.965 -0.488 -16.661 1.00 96.00 114 VAL A C 1
ATOM 907 O O . VAL A 1 114 ? 11.605 0.134 -17.659 1.00 96.00 114 VAL A O 1
ATOM 910 N N . LEU A 1 115 ? 13.106 -0.207 -16.024 1.00 94.56 115 LEU A N 1
ATOM 911 C CA . LEU A 1 115 ? 13.940 0.929 -16.417 1.00 94.56 115 LEU A CA 1
ATOM 912 C C . LEU A 1 115 ? 14.564 0.723 -17.803 1.00 94.56 115 LEU A C 1
ATOM 914 O O . LEU A 1 115 ? 14.593 1.643 -18.619 1.00 94.56 115 LEU A O 1
ATOM 918 N N . THR A 1 116 ? 14.993 -0.505 -18.093 1.00 95.06 116 THR A N 1
ATOM 919 C CA . THR A 1 116 ? 15.499 -0.896 -19.414 1.00 95.06 116 THR A CA 1
ATOM 920 C C . THR A 1 116 ? 14.422 -0.783 -20.487 1.00 95.06 116 THR A C 1
ATOM 922 O O . THR A 1 116 ? 14.675 -0.252 -21.567 1.00 95.06 116 THR A O 1
ATOM 925 N N . GLY A 1 117 ? 13.207 -1.242 -20.186 1.00 95.00 117 GLY A N 1
ATOM 926 C CA . GLY A 1 117 ? 12.062 -1.145 -21.082 1.00 95.00 117 GLY A CA 1
ATOM 927 C C . GLY A 1 117 ? 11.728 0.306 -21.417 1.00 95.00 117 GLY A C 1
ATOM 928 O O . GLY A 1 117 ? 11.561 0.629 -22.589 1.00 95.00 117 GLY A O 1
ATOM 929 N N . ILE A 1 118 ? 11.715 1.194 -20.417 1.00 95.69 118 ILE A N 1
ATOM 930 C CA . ILE A 1 118 ? 11.514 2.637 -20.621 1.00 95.69 118 ILE A CA 1
ATOM 931 C C . ILE A 1 118 ? 12.634 3.221 -21.489 1.00 95.69 118 ILE A C 1
ATOM 933 O O . ILE A 1 118 ? 12.356 3.952 -22.438 1.00 95.69 118 ILE A O 1
ATOM 937 N N . TYR A 1 119 ? 13.892 2.881 -21.200 1.00 95.19 119 TYR A N 1
ATOM 938 C CA . TYR A 1 119 ? 15.033 3.362 -21.976 1.00 95.19 119 TYR A CA 1
ATOM 939 C C . TYR A 1 119 ? 14.934 2.965 -23.448 1.00 95.19 119 TYR A C 1
ATOM 941 O O . TYR A 1 119 ? 15.042 3.829 -24.311 1.00 95.19 119 TYR A O 1
ATOM 949 N N . LEU A 1 120 ? 14.658 1.694 -23.748 1.00 94.19 120 LEU A N 1
ATOM 950 C CA . LEU A 1 120 ? 14.510 1.223 -25.127 1.00 94.19 120 LEU A CA 1
ATOM 951 C C . LEU A 1 120 ? 13.270 1.810 -25.812 1.00 94.19 120 LEU A C 1
ATOM 953 O O . LEU A 1 120 ? 13.343 2.176 -26.985 1.00 94.19 120 LEU A O 1
ATOM 957 N N . ALA A 1 121 ? 12.160 1.955 -25.082 1.00 95.12 121 ALA A N 1
ATOM 958 C CA . ALA A 1 121 ? 10.935 2.562 -25.599 1.00 95.12 121 ALA A CA 1
ATOM 959 C C . ALA A 1 121 ? 11.147 4.013 -26.056 1.00 95.12 121 ALA A C 1
ATOM 961 O O . ALA A 1 121 ? 10.501 4.450 -27.004 1.00 95.12 121 ALA A O 1
ATOM 962 N N . VAL A 1 122 ? 12.065 4.745 -25.417 1.00 94.31 122 VAL A N 1
ATOM 963 C CA . VAL A 1 122 ? 12.440 6.109 -25.818 1.00 94.31 122 VAL A CA 1
ATOM 964 C C . VAL A 1 122 ? 13.568 6.103 -26.852 1.00 94.31 122 VAL A C 1
ATOM 966 O O . VAL A 1 122 ? 13.504 6.828 -27.844 1.00 94.31 122 VAL A O 1
ATOM 969 N N . ALA A 1 123 ? 14.601 5.287 -26.650 1.00 91.94 123 ALA A N 1
ATOM 970 C CA . ALA A 1 123 ? 15.809 5.309 -27.464 1.00 91.94 123 ALA A CA 1
ATOM 971 C C . ALA A 1 123 ? 15.566 4.831 -28.902 1.00 91.94 123 ALA A C 1
ATOM 973 O O . ALA A 1 123 ? 16.087 5.441 -29.833 1.00 91.94 123 ALA A O 1
ATOM 974 N N . ILE A 1 124 ? 14.752 3.788 -29.110 1.00 92.88 124 ILE A N 1
ATOM 975 C CA . ILE A 1 124 ? 14.502 3.225 -30.449 1.00 92.88 124 ILE A CA 1
ATOM 976 C C . ILE A 1 124 ? 13.819 4.248 -31.380 1.00 92.88 124 ILE A C 1
ATOM 978 O O . ILE A 1 124 ? 14.338 4.484 -32.475 1.00 92.88 124 ILE A O 1
ATOM 982 N N . PRO A 1 125 ? 12.710 4.913 -30.990 1.00 94.81 125 PRO A N 1
ATOM 983 C CA . PRO A 1 125 ? 12.109 5.959 -31.818 1.00 94.81 125 PRO A CA 1
ATOM 984 C C . PRO A 1 125 ? 13.060 7.118 -32.118 1.00 94.81 125 PRO A C 1
ATOM 986 O O . PRO A 1 125 ? 13.087 7.604 -33.247 1.00 94.81 125 PRO A O 1
ATOM 989 N N . VAL A 1 126 ? 13.859 7.544 -31.135 1.00 93.56 126 VAL A N 1
ATOM 990 C CA . VAL A 1 126 ? 14.811 8.653 -31.300 1.00 93.56 126 VAL A CA 1
ATOM 991 C C . VAL A 1 126 ? 15.910 8.290 -32.294 1.00 93.56 126 VAL A C 1
ATOM 993 O O . VAL A 1 126 ? 16.159 9.054 -33.224 1.00 93.56 126 VAL A O 1
ATOM 996 N N . LEU A 1 127 ? 16.518 7.108 -32.153 1.00 92.25 127 LEU A N 1
ATOM 997 C CA . LEU A 1 127 ? 17.530 6.596 -33.082 1.00 92.25 127 LEU A CA 1
ATOM 998 C C . LEU A 1 127 ? 16.996 6.514 -34.518 1.00 92.25 127 LEU A C 1
ATOM 1000 O O . LEU A 1 127 ? 17.692 6.899 -35.459 1.00 92.25 127 LEU A O 1
ATOM 1004 N N . ASN A 1 128 ? 15.748 6.066 -34.680 1.00 91.62 128 ASN A N 1
ATOM 1005 C CA . ASN A 1 128 ? 15.091 5.991 -35.983 1.00 91.62 128 ASN A CA 1
ATOM 1006 C C . ASN A 1 128 ? 14.812 7.383 -36.569 1.00 91.62 128 ASN A C 1
ATOM 1008 O O . ASN A 1 128 ? 15.034 7.601 -37.760 1.00 91.62 128 ASN A O 1
ATOM 1012 N N . ALA A 1 129 ? 14.366 8.335 -35.745 1.00 94.31 129 ALA A N 1
ATOM 1013 C CA . ALA A 1 129 ? 14.058 9.697 -36.178 1.00 94.31 129 ALA A CA 1
ATOM 1014 C C . ALA A 1 129 ? 15.300 10.447 -36.681 1.00 94.31 129 ALA A C 1
ATOM 1016 O O . ALA A 1 129 ? 15.229 11.150 -37.688 1.00 94.31 129 ALA A O 1
ATOM 1017 N N . ILE A 1 130 ? 16.447 10.260 -36.022 1.00 93.44 130 ILE A N 1
ATOM 1018 C CA . ILE A 1 130 ? 17.709 10.902 -36.419 1.00 93.44 130 ILE A CA 1
ATOM 1019 C C . ILE A 1 130 ? 18.477 10.117 -37.491 1.00 93.44 130 ILE A C 1
ATOM 1021 O O . ILE A 1 130 ? 19.559 10.546 -37.881 1.00 93.44 130 ILE A O 1
ATOM 1025 N N . LYS A 1 131 ? 17.941 8.976 -37.960 1.00 91.19 131 LYS A N 1
ATOM 1026 C CA . LYS A 1 131 ? 18.639 8.026 -38.847 1.00 91.19 131 LYS A CA 1
ATOM 1027 C C . LYS A 1 131 ? 20.058 7.745 -38.344 1.00 91.19 131 LYS A C 1
ATOM 1029 O O . LYS A 1 131 ? 21.026 7.874 -39.091 1.00 91.19 131 LYS A O 1
ATOM 1034 N N . ALA A 1 132 ? 20.155 7.424 -37.053 1.00 88.25 132 ALA A N 1
ATOM 1035 C CA . ALA A 1 132 ? 21.423 7.250 -36.362 1.00 88.25 132 ALA A CA 1
ATOM 1036 C C . ALA A 1 132 ? 22.313 6.244 -37.096 1.00 88.25 132 ALA A C 1
ATOM 1038 O O . ALA A 1 132 ? 21.835 5.202 -37.554 1.00 88.25 132 ALA A O 1
ATOM 1039 N N . ASP A 1 133 ? 23.605 6.542 -37.167 1.00 92.69 133 ASP A N 1
ATOM 1040 C CA . ASP A 1 133 ? 24.595 5.636 -37.724 1.00 92.69 133 ASP A CA 1
ATOM 1041 C C . ASP A 1 133 ? 24.715 4.357 -36.878 1.00 92.69 133 ASP A C 1
ATOM 1043 O O . ASP A 1 133 ? 24.323 4.292 -35.707 1.00 92.69 133 ASP A O 1
ATOM 1047 N N . THR A 1 134 ? 25.281 3.314 -37.479 1.00 91.06 134 THR A N 1
ATOM 1048 C CA . THR A 1 134 ? 25.389 1.991 -36.855 1.00 91.06 134 THR A CA 1
ATOM 1049 C C . THR A 1 134 ? 26.201 2.006 -35.560 1.00 91.06 134 THR A C 1
ATOM 1051 O O . THR A 1 134 ? 25.923 1.205 -34.669 1.00 91.06 134 THR A O 1
ATOM 1054 N N . ASN A 1 135 ? 27.170 2.916 -35.418 1.00 92.12 135 ASN A N 1
ATOM 1055 C CA . ASN A 1 135 ? 27.986 3.019 -34.210 1.00 92.12 135 ASN A CA 1
ATOM 1056 C C . ASN A 1 135 ? 27.191 3.644 -33.051 1.00 92.12 135 ASN A C 1
ATOM 1058 O O . ASN A 1 135 ? 27.206 3.130 -31.930 1.00 92.12 135 ASN A O 1
ATOM 1062 N N . THR A 1 136 ? 26.408 4.690 -33.326 1.00 90.31 136 THR A N 1
ATOM 1063 C CA . THR A 1 136 ? 25.491 5.294 -32.344 1.00 90.31 136 THR A CA 1
ATOM 1064 C C . THR A 1 136 ? 24.389 4.322 -31.906 1.00 90.31 136 THR A C 1
ATOM 1066 O O . THR A 1 136 ? 24.054 4.247 -30.718 1.00 90.31 136 THR A O 1
ATOM 1069 N N . GLN A 1 137 ? 23.855 3.518 -32.830 1.00 90.44 137 GLN A N 1
ATOM 1070 C CA . GLN A 1 137 ? 22.900 2.456 -32.491 1.00 90.44 137 GLN A CA 1
ATOM 1071 C C . GLN A 1 137 ? 23.538 1.390 -31.590 1.00 90.44 137 GLN A C 1
ATOM 1073 O O . GLN A 1 137 ? 22.998 1.081 -30.528 1.00 90.44 137 GLN A O 1
ATOM 1078 N N . ALA A 1 138 ? 24.712 0.871 -31.965 1.00 91.50 138 ALA A N 1
ATOM 1079 C CA . ALA A 1 138 ? 25.432 -0.128 -31.178 1.00 91.50 138 ALA A CA 1
ATOM 1080 C C . ALA A 1 138 ? 25.770 0.376 -29.765 1.00 91.50 138 ALA A C 1
ATOM 1082 O O . ALA A 1 138 ? 25.570 -0.342 -28.786 1.00 91.50 138 ALA A O 1
ATOM 1083 N N . THR A 1 139 ? 26.205 1.633 -29.648 1.00 91.94 139 THR A N 1
ATOM 1084 C CA . THR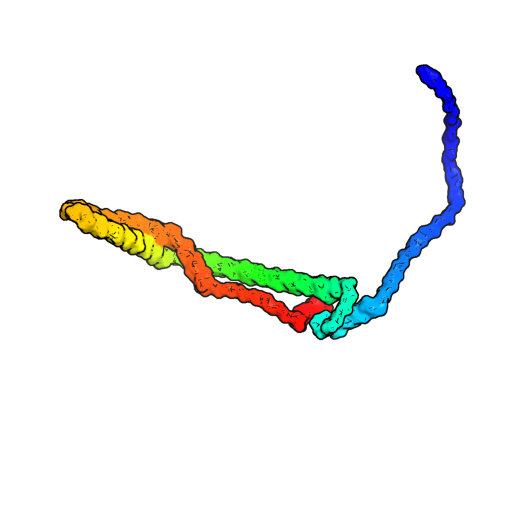 A 1 139 ? 26.518 2.264 -28.357 1.00 91.94 139 THR A CA 1
ATOM 1085 C C . THR A 1 139 ? 25.278 2.375 -27.470 1.00 91.94 139 THR A C 1
ATOM 1087 O O . THR A 1 139 ? 25.341 2.087 -26.276 1.00 91.94 139 THR A O 1
ATOM 1090 N N . THR A 1 140 ? 24.127 2.727 -28.050 1.00 91.06 140 THR A N 1
ATOM 1091 C CA . THR A 1 140 ? 22.852 2.800 -27.321 1.00 91.06 140 THR A CA 1
ATOM 1092 C C . THR A 1 140 ? 22.433 1.419 -26.812 1.00 91.06 140 THR A C 1
ATOM 1094 O O . THR A 1 140 ? 22.090 1.263 -25.642 1.00 91.06 140 THR A O 1
ATOM 1097 N N . TYR A 1 141 ? 22.520 0.382 -27.649 1.00 91.06 141 TYR A N 1
ATOM 1098 C CA . TYR A 1 141 ? 22.220 -0.979 -27.204 1.00 91.06 141 TYR A CA 1
ATOM 1099 C C . TYR A 1 141 ? 23.202 -1.474 -26.134 1.00 91.06 141 TYR A C 1
ATOM 1101 O O . TYR A 1 141 ? 22.777 -2.140 -25.192 1.00 91.06 141 TYR A O 1
ATOM 1109 N N . ALA A 1 142 ? 24.481 -1.098 -26.204 1.00 92.38 142 ALA A N 1
ATOM 1110 C CA . ALA A 1 142 ? 25.457 -1.418 -25.163 1.00 92.38 142 ALA A CA 1
ATOM 1111 C C . ALA A 1 142 ? 25.131 -0.731 -23.820 1.00 92.38 142 ALA A C 1
ATOM 1113 O O . ALA A 1 142 ? 25.229 -1.355 -22.760 1.00 92.38 142 ALA A O 1
ATOM 1114 N N . LEU A 1 143 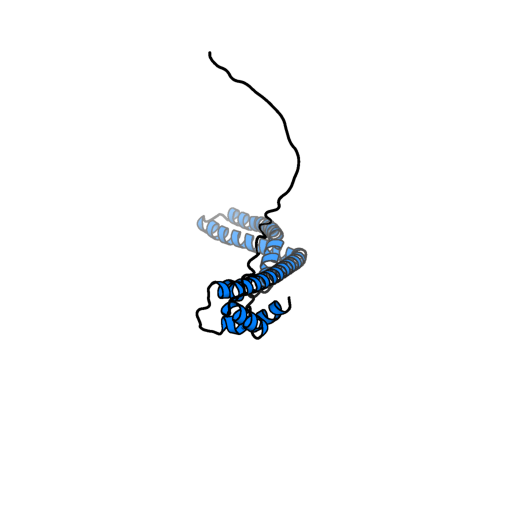? 24.669 0.526 -23.854 1.00 92.56 143 LEU A N 1
ATOM 1115 C CA . LEU A 1 143 ? 24.253 1.289 -22.668 1.00 92.56 143 LEU A CA 1
ATOM 1116 C C . LEU A 1 143 ? 23.066 0.660 -21.927 1.00 92.56 143 LEU A C 1
ATOM 1118 O O . LEU A 1 143 ? 22.922 0.866 -20.722 1.00 92.56 143 LEU A O 1
ATOM 1122 N N . THR A 1 144 ? 22.270 -0.172 -22.597 1.00 92.62 144 THR A N 1
ATOM 1123 C CA . THR A 1 144 ? 21.167 -0.930 -21.988 1.00 92.62 144 THR A CA 1
ATOM 1124 C C . THR A 1 144 ? 21.612 -1.735 -20.762 1.00 92.62 144 THR A C 1
ATOM 1126 O O . THR A 1 144 ? 20.876 -1.813 -19.782 1.00 92.62 144 THR A O 1
ATOM 1129 N N . ILE A 1 145 ? 22.835 -2.285 -20.763 1.00 92.12 145 ILE A N 1
ATOM 1130 C CA . ILE A 1 145 ? 23.378 -3.040 -19.619 1.00 92.12 145 ILE A CA 1
ATOM 1131 C C . ILE A 1 145 ? 23.536 -2.130 -18.397 1.00 92.12 145 ILE A C 1
ATOM 1133 O O . ILE A 1 145 ? 23.201 -2.524 -17.282 1.00 92.12 145 ILE A O 1
ATOM 1137 N N . VAL A 1 146 ? 24.009 -0.899 -18.606 1.00 94.00 146 VAL A N 1
ATOM 1138 C CA . VAL A 1 146 ? 24.166 0.100 -17.540 1.00 94.00 146 VAL A CA 1
ATOM 1139 C C . VAL A 1 146 ? 22.801 0.514 -16.997 1.00 94.00 146 VAL A C 1
ATOM 1141 O O . VAL A 1 146 ? 22.608 0.600 -15.788 1.00 94.00 146 VAL A O 1
ATOM 1144 N N . VAL A 1 147 ? 21.819 0.717 -17.875 1.00 94.25 147 VAL A N 1
ATOM 1145 C CA . VAL A 1 147 ? 20.453 1.041 -17.450 1.00 94.25 147 VAL A CA 1
ATOM 1146 C C . VAL A 1 147 ? 19.837 -0.110 -16.653 1.00 94.25 147 VAL A C 1
ATOM 1148 O O . VAL A 1 147 ? 19.208 0.128 -15.623 1.00 94.25 147 VAL A O 1
ATOM 1151 N N . TYR A 1 148 ? 20.060 -1.356 -17.070 1.00 94.06 148 TYR A N 1
ATOM 1152 C CA . TYR A 1 148 ? 19.576 -2.536 -16.359 1.00 94.06 148 TYR A CA 1
ATOM 1153 C C . TYR A 1 148 ? 20.186 -2.662 -14.959 1.00 94.06 148 TYR A C 1
ATOM 1155 O O . TYR A 1 148 ? 19.462 -2.900 -13.992 1.00 94.06 148 TYR A O 1
ATOM 1163 N N . THR A 1 149 ? 21.500 -2.465 -14.813 1.00 94.31 149 THR A N 1
ATOM 1164 C CA . THR A 1 149 ? 22.164 -2.533 -13.500 1.00 94.31 149 THR A CA 1
ATOM 1165 C C . THR A 1 149 ? 21.707 -1.414 -12.573 1.00 94.31 149 THR A C 1
ATOM 1167 O O . THR A 1 149 ? 21.414 -1.677 -11.406 1.00 94.31 149 THR A O 1
ATOM 1170 N N . VAL A 1 150 ? 21.554 -0.191 -13.088 1.00 94.75 150 VAL A N 1
ATOM 1171 C CA . VAL A 1 150 ? 20.965 0.922 -12.333 1.00 94.75 150 VAL A CA 1
ATOM 1172 C C . VAL A 1 150 ? 19.531 0.579 -11.920 1.00 94.75 150 VAL A C 1
ATOM 1174 O O . VAL A 1 150 ? 19.183 0.707 -10.747 1.00 94.75 150 VAL A O 1
ATOM 1177 N N . GLY A 1 151 ? 18.718 0.065 -12.843 1.00 93.88 151 GLY A N 1
ATOM 1178 C CA . GLY A 1 151 ? 17.341 -0.347 -12.575 1.00 93.88 151 GLY A CA 1
ATOM 1179 C C . GLY A 1 151 ? 17.235 -1.426 -11.496 1.00 93.88 151 GLY A C 1
ATOM 1180 O O . GLY A 1 151 ? 16.354 -1.341 -10.643 1.00 93.88 151 GLY A O 1
ATOM 1181 N N . ASN A 1 152 ? 18.165 -2.382 -11.462 1.00 93.50 152 ASN A N 1
ATOM 1182 C CA . ASN A 1 152 ? 18.244 -3.393 -10.406 1.00 93.50 152 ASN A CA 1
ATOM 1183 C C . ASN A 1 152 ? 18.468 -2.770 -9.021 1.00 93.50 152 ASN A C 1
ATOM 1185 O O . ASN A 1 152 ? 17.765 -3.102 -8.062 1.00 93.50 152 ASN A O 1
ATOM 1189 N N . CYS A 1 153 ? 19.401 -1.819 -8.916 1.00 93.38 153 CYS A N 1
ATOM 1190 C CA . CYS A 1 153 ? 19.635 -1.080 -7.674 1.00 93.38 153 CYS A CA 1
ATOM 1191 C C . CYS A 1 153 ? 18.375 -0.324 -7.229 1.00 93.38 153 CYS A C 1
ATOM 1193 O O . CYS A 1 153 ? 17.978 -0.414 -6.067 1.00 93.38 153 CYS A O 1
ATOM 1195 N N . PHE A 1 154 ? 17.697 0.355 -8.161 1.00 92.75 154 PHE A N 1
ATOM 1196 C CA . PHE A 1 154 ? 16.418 1.011 -7.882 1.00 92.75 154 PHE A CA 1
ATOM 1197 C C . PHE A 1 154 ? 15.363 0.008 -7.394 1.00 92.75 154 PHE A C 1
ATOM 1199 O O . PHE A 1 154 ? 14.744 0.228 -6.355 1.00 92.75 154 PHE A O 1
ATOM 1206 N N . GLY A 1 155 ? 15.191 -1.123 -8.077 1.00 91.06 155 GLY A N 1
ATOM 1207 C CA . GLY A 1 155 ? 14.241 -2.165 -7.685 1.00 91.06 155 GLY A CA 1
ATOM 1208 C C . GLY A 1 155 ? 14.471 -2.678 -6.261 1.00 91.06 155 GLY A C 1
ATOM 1209 O O . GLY A 1 155 ? 13.521 -2.820 -5.488 1.00 91.06 155 GLY A O 1
ATOM 1210 N N . MET A 1 156 ? 15.735 -2.860 -5.870 1.00 90.50 156 MET A N 1
ATOM 1211 C CA . MET A 1 156 ? 16.110 -3.254 -4.511 1.00 90.50 156 MET A CA 1
ATOM 1212 C C . MET A 1 156 ? 15.743 -2.181 -3.473 1.00 90.50 156 MET A C 1
ATOM 1214 O O . MET A 1 156 ? 15.112 -2.494 -2.463 1.00 90.50 156 MET A O 1
ATOM 1218 N N . CYS A 1 157 ? 16.056 -0.906 -3.734 1.00 90.38 157 CYS A N 1
ATOM 1219 C CA . CYS A 1 157 ? 15.709 0.204 -2.837 1.00 90.38 157 CYS A CA 1
ATOM 1220 C C . CYS A 1 157 ? 14.190 0.369 -2.649 1.00 90.38 157 CYS A C 1
ATOM 1222 O O . CYS A 1 157 ? 13.726 0.746 -1.571 1.00 90.38 157 CYS A O 1
ATOM 1224 N N . PHE A 1 158 ? 13.398 0.071 -3.682 1.00 91.06 158 PHE A N 1
ATOM 1225 C CA . PHE A 1 158 ? 11.937 0.176 -3.646 1.00 91.06 158 PHE A CA 1
ATOM 1226 C C . PHE A 1 158 ? 11.231 -1.103 -3.176 1.00 91.06 158 PHE A C 1
ATOM 1228 O O . PHE A 1 158 ? 10.009 -1.082 -2.981 1.00 91.06 158 PHE A O 1
ATOM 1235 N N . ALA A 1 159 ? 11.963 -2.191 -2.915 1.00 90.75 159 ALA A N 1
ATOM 1236 C CA . ALA A 1 159 ? 11.386 -3.456 -2.470 1.00 90.75 159 ALA A CA 1
ATOM 1237 C C . ALA A 1 159 ? 10.559 -3.282 -1.186 1.00 90.75 159 ALA A C 1
ATOM 1239 O O . ALA A 1 159 ? 9.414 -3.721 -1.129 1.00 90.75 159 ALA A O 1
ATOM 1240 N N . SER A 1 160 ? 11.067 -2.551 -0.187 1.00 88.75 160 SER A N 1
ATOM 1241 C CA . SER A 1 160 ? 10.342 -2.343 1.079 1.00 88.75 160 SER A CA 1
ATOM 1242 C C . SER A 1 160 ? 9.034 -1.557 0.906 1.00 88.75 160 SER A C 1
ATOM 1244 O O . SER A 1 160 ? 8.026 -1.879 1.538 1.00 88.75 160 SER A O 1
ATOM 1246 N N . LYS A 1 161 ? 9.019 -0.552 0.018 1.00 89.94 161 LYS A N 1
ATOM 1247 C CA . LYS A 1 161 ? 7.802 0.219 -0.293 1.00 89.94 161 LYS A CA 1
ATOM 1248 C C . LYS A 1 161 ? 6.789 -0.624 -1.063 1.00 89.94 161 LYS A C 1
ATOM 1250 O O . LYS A 1 161 ? 5.600 -0.582 -0.763 1.00 89.94 161 LYS A O 1
ATOM 1255 N N . THR A 1 162 ? 7.266 -1.428 -2.008 1.00 89.75 162 THR A N 1
ATOM 1256 C CA . THR A 1 162 ? 6.411 -2.327 -2.792 1.00 89.75 162 THR A CA 1
ATOM 1257 C C . THR A 1 162 ? 5.827 -3.434 -1.918 1.00 89.75 162 THR A C 1
ATOM 1259 O O . THR A 1 162 ? 4.641 -3.730 -2.018 1.00 89.75 162 THR A O 1
ATOM 1262 N N . ALA A 1 163 ? 6.619 -3.986 -0.992 1.00 89.88 163 ALA A N 1
ATOM 1263 C CA . ALA A 1 163 ? 6.148 -4.942 0.006 1.00 89.88 163 ALA A CA 1
ATOM 1264 C C . ALA A 1 163 ? 5.012 -4.356 0.849 1.00 89.88 163 ALA A C 1
ATOM 1266 O O . ALA A 1 163 ? 4.005 -5.026 1.061 1.00 89.88 163 ALA A O 1
ATOM 1267 N N . LYS A 1 164 ? 5.142 -3.096 1.289 1.00 89.94 164 LYS A N 1
ATOM 1268 C CA . LYS A 1 164 ? 4.088 -2.415 2.049 1.00 89.94 164 LYS A CA 1
ATOM 1269 C C . LYS A 1 164 ? 2.794 -2.329 1.244 1.00 89.94 164 LYS A C 1
ATOM 1271 O O . LYS A 1 164 ? 1.756 -2.755 1.737 1.00 89.94 164 LYS A O 1
ATOM 1276 N N . LEU A 1 165 ? 2.874 -1.866 -0.003 1.00 90.75 165 LEU A N 1
ATOM 1277 C CA . LEU A 1 165 ? 1.711 -1.744 -0.882 1.00 90.75 165 LEU A CA 1
ATOM 1278 C C . LEU A 1 165 ? 1.034 -3.101 -1.130 1.00 90.75 165 LEU A C 1
ATOM 1280 O O . LEU A 1 165 ? -0.180 -3.218 -0.987 1.00 90.75 165 LEU A O 1
ATOM 1284 N N . LEU A 1 166 ? 1.812 -4.147 -1.421 1.00 90.06 166 LEU A N 1
ATOM 1285 C CA . LEU A 1 166 ? 1.284 -5.503 -1.606 1.00 90.06 166 LEU A CA 1
ATOM 1286 C C . LEU A 1 166 ? 0.575 -6.014 -0.350 1.00 90.06 166 LEU A C 1
ATOM 1288 O O . LEU A 1 166 ? -0.528 -6.551 -0.425 1.00 90.06 166 LEU A O 1
ATOM 1292 N N . VAL A 1 167 ? 1.188 -5.833 0.819 1.00 91.31 167 VAL A N 1
ATOM 1293 C CA . VAL A 1 167 ? 0.612 -6.289 2.084 1.00 91.31 167 VAL A CA 1
ATOM 1294 C C . VAL A 1 167 ? -0.639 -5.492 2.446 1.00 91.31 167 VAL A C 1
ATOM 1296 O O . VAL A 1 167 ? -1.599 -6.085 2.938 1.00 91.31 167 VAL A O 1
ATOM 1299 N N . GLU A 1 168 ? -0.671 -4.186 2.190 1.00 89.12 168 GLU A N 1
ATOM 1300 C CA . GLU A 1 168 ? -1.855 -3.351 2.403 1.00 89.12 168 GLU A CA 1
ATOM 1301 C C . GLU A 1 168 ? -3.020 -3.758 1.499 1.00 89.12 168 GLU A C 1
ATOM 1303 O O . GLU A 1 168 ? -4.151 -3.828 1.982 1.00 89.12 168 GLU A O 1
ATOM 1308 N N . CYS A 1 169 ? -2.752 -4.079 0.229 1.00 87.81 169 CYS A N 1
ATOM 1309 C CA . CYS A 1 169 ? -3.756 -4.582 -0.710 1.00 87.81 169 CYS A CA 1
ATOM 1310 C C . CYS A 1 169 ? -4.279 -5.972 -0.317 1.00 87.81 169 CYS A C 1
ATOM 1312 O O . CYS A 1 169 ? -5.476 -6.230 -0.425 1.00 87.81 169 CYS A O 1
ATOM 1314 N N . CYS A 1 170 ? -3.408 -6.859 0.170 1.00 85.94 170 CYS A N 1
ATOM 1315 C CA . CYS A 1 170 ? -3.782 -8.215 0.581 1.00 85.94 170 CYS A CA 1
ATOM 1316 C C . CYS A 1 170 ? -4.379 -8.291 1.996 1.00 85.94 170 CYS A C 1
ATOM 1318 O O . CYS A 1 170 ? -4.929 -9.326 2.377 1.00 85.94 170 CYS A O 1
ATOM 1320 N N . THR A 1 171 ? -4.242 -7.241 2.810 1.00 85.31 171 THR A N 1
ATOM 1321 C CA . THR A 1 171 ? -4.761 -7.225 4.181 1.00 85.31 171 THR A CA 1
ATOM 1322 C C . THR A 1 171 ? -6.106 -6.502 4.213 1.00 85.31 171 THR A C 1
ATOM 1324 O O . THR A 1 171 ? -6.131 -5.278 4.020 1.00 85.31 171 THR A O 1
ATOM 1327 N N . PRO A 1 172 ? -7.217 -7.211 4.505 1.00 84.19 172 PRO A N 1
ATOM 1328 C CA . PRO A 1 172 ? -8.551 -6.625 4.479 1.00 84.19 172 PRO A CA 1
ATOM 1329 C C . PRO A 1 172 ? -8.629 -5.398 5.390 1.00 84.19 172 PRO A C 1
ATOM 1331 O O . PRO A 1 172 ? -7.981 -5.335 6.442 1.00 84.19 172 PRO A O 1
ATOM 1334 N N . LYS A 1 173 ? -9.385 -4.390 4.948 1.00 81.75 173 LYS A N 1
ATOM 1335 C CA . LYS A 1 173 ? -9.643 -3.184 5.741 1.00 81.75 173 LYS A CA 1
ATOM 1336 C C . LYS A 1 173 ? -10.571 -3.521 6.907 1.00 81.75 173 LYS A C 1
ATOM 1338 O O . LYS A 1 173 ? -11.364 -4.457 6.824 1.00 81.75 173 LYS A O 1
ATOM 1343 N N . VAL A 1 174 ? -10.452 -2.761 7.991 1.00 82.31 174 VAL A N 1
ATOM 1344 C CA . VAL A 1 174 ? -11.389 -2.857 9.113 1.00 82.31 174 VAL A CA 1
ATOM 1345 C C . VAL A 1 174 ? -12.735 -2.330 8.621 1.00 82.31 174 VAL A C 1
ATOM 1347 O O . VAL A 1 174 ? -12.802 -1.241 8.056 1.00 82.31 174 VAL A O 1
ATOM 1350 N N . SER A 1 175 ? -13.788 -3.135 8.764 1.00 77.38 175 SER A N 1
ATOM 1351 C CA . SER A 1 175 ? -15.148 -2.679 8.471 1.00 77.38 175 SER A CA 1
ATOM 1352 C C . SER A 1 175 ? -15.533 -1.586 9.467 1.00 77.38 175 SER A C 1
ATOM 1354 O O . SER A 1 175 ? -15.174 -1.717 10.641 1.00 77.38 175 SER A O 1
ATOM 1356 N N . PRO A 1 176 ? -16.287 -0.553 9.050 1.00 70.81 176 PRO A N 1
ATOM 1357 C CA . PRO A 1 176 ? -16.906 0.352 10.006 1.00 70.81 176 PRO A CA 1
ATOM 1358 C C . PRO A 1 176 ? -17.715 -0.453 11.027 1.00 70.81 176 PRO A C 1
ATOM 1360 O O . PRO A 1 176 ? -18.396 -1.424 10.676 1.00 70.81 176 PRO A O 1
ATOM 1363 N N . GLU A 1 177 ? -17.586 -0.072 12.294 1.00 69.69 177 GLU A N 1
ATOM 1364 C CA . GLU A 1 177 ? -18.327 -0.682 13.390 1.00 69.69 177 GLU A CA 1
ATOM 1365 C C . GLU A 1 177 ? -19.776 -0.196 13.311 1.00 69.69 177 GLU A C 1
ATOM 1367 O O . GLU A 1 177 ? -20.071 0.970 13.572 1.00 69.69 177 GLU A O 1
ATOM 1372 N N . VAL A 1 178 ? -20.685 -1.073 12.882 1.00 70.12 178 VAL A N 1
ATOM 1373 C CA . VAL A 1 178 ? -22.120 -0.790 12.940 1.00 70.12 178 VAL A CA 1
ATOM 1374 C C . VAL A 1 178 ? -22.567 -1.088 14.358 1.00 70.12 178 VAL A C 1
ATOM 1376 O O . VAL A 1 178 ? -22.617 -2.244 14.776 1.00 70.12 178 VAL A O 1
ATOM 1379 N N . VAL A 1 179 ? -22.852 -0.032 15.107 1.00 67.38 179 VAL A N 1
ATOM 1380 C CA . VAL A 1 179 ? -23.370 -0.172 16.457 1.00 67.38 179 VAL A CA 1
ATOM 1381 C C . VAL A 1 179 ? -24.869 -0.405 16.396 1.00 67.38 179 VAL A C 1
ATOM 1383 O O . VAL A 1 179 ? -25.632 0.480 16.009 1.00 67.38 179 VAL A O 1
ATOM 1386 N N . ASP A 1 180 ? -25.283 -1.583 16.836 1.00 72.12 180 ASP A N 1
ATOM 1387 C CA . ASP A 1 180 ? -26.681 -1.870 17.103 1.00 72.12 180 ASP A CA 1
ATOM 1388 C C . ASP A 1 180 ? -27.059 -1.380 18.510 1.00 72.12 180 ASP A C 1
ATOM 1390 O O . ASP A 1 180 ? -26.517 -1.842 19.519 1.00 72.12 180 ASP A O 1
ATOM 1394 N N . LEU A 1 181 ? -27.989 -0.424 18.576 1.00 65.38 181 LEU A N 1
ATOM 1395 C CA . LEU A 1 181 ? -28.464 0.156 19.834 1.00 65.38 181 LEU A CA 1
ATOM 1396 C C . LEU A 1 181 ? -29.138 -0.889 20.733 1.00 65.38 181 LEU A C 1
ATOM 1398 O O . LEU A 1 181 ? -29.048 -0.773 21.955 1.00 65.38 181 LEU A O 1
ATOM 1402 N N . GLU A 1 182 ? -29.770 -1.912 20.154 1.00 66.31 182 GLU A N 1
ATOM 1403 C CA . GLU A 1 182 ? -30.449 -2.977 20.900 1.00 66.31 182 GLU A CA 1
ATOM 1404 C C . GLU A 1 182 ? -29.457 -3.829 21.700 1.00 66.31 182 GLU A C 1
ATOM 1406 O O . GLU A 1 182 ? -29.726 -4.216 22.838 1.00 66.31 182 GLU A O 1
ATOM 1411 N N . ASN A 1 183 ? -28.247 -3.990 21.165 1.00 65.38 183 ASN A N 1
ATOM 1412 C CA . ASN A 1 183 ? -27.155 -4.720 21.801 1.00 65.38 183 ASN A CA 1
ATOM 1413 C C . ASN A 1 183 ? -26.237 -3.826 22.667 1.00 65.38 183 ASN A C 1
ATOM 1415 O O . ASN A 1 183 ? -25.597 -4.315 23.600 1.00 65.38 183 ASN A O 1
ATOM 1419 N N . ALA A 1 184 ? -26.175 -2.515 22.402 1.00 65.19 184 ALA A N 1
ATOM 1420 C CA . ALA A 1 184 ? -25.274 -1.576 23.087 1.00 65.19 184 ALA A CA 1
ATOM 1421 C C . ALA A 1 184 ? -25.861 -0.918 24.355 1.00 65.19 184 ALA A C 1
ATOM 1423 O O . ALA A 1 184 ? -25.119 -0.488 25.238 1.00 65.19 184 ALA A O 1
ATOM 1424 N N . LEU A 1 185 ? -27.187 -0.822 24.479 1.00 63.38 185 LEU A N 1
ATOM 1425 C CA . LEU A 1 185 ? -27.838 -0.222 25.653 1.00 63.38 185 LEU A CA 1
ATOM 1426 C C . LEU A 1 185 ? -27.794 -1.091 26.931 1.00 63.38 185 LEU A C 1
ATOM 1428 O O . LEU A 1 185 ? -27.596 -0.530 28.014 1.00 63.38 185 LEU A O 1
ATOM 1432 N N . PRO A 1 186 ? -27.920 -2.434 26.872 1.00 61.94 186 PRO A N 1
ATOM 1433 C CA . PRO A 1 186 ? -27.818 -3.288 28.059 1.00 61.94 186 PRO A CA 1
ATOM 1434 C C . PRO A 1 186 ? -26.425 -3.276 28.705 1.00 61.94 186 PRO A C 1
ATOM 1436 O O . PRO A 1 186 ? -26.304 -3.401 29.922 1.00 61.94 186 PRO A O 1
ATOM 1439 N N . THR A 1 187 ? -25.362 -3.103 27.918 1.00 56.56 187 THR A N 1
ATOM 1440 C CA . THR A 1 187 ? -23.971 -3.074 28.406 1.00 56.56 187 THR A CA 1
ATOM 1441 C C . THR A 1 187 ? -23.617 -1.775 29.134 1.00 56.56 187 THR A C 1
ATOM 1443 O O . THR A 1 187 ? -22.736 -1.787 29.989 1.00 56.56 187 THR A O 1
ATOM 1446 N N . LEU A 1 188 ? -24.337 -0.676 28.881 1.00 54.47 188 LEU A N 1
ATOM 1447 C CA . LEU A 1 188 ? -24.213 0.582 29.632 1.00 54.47 188 LEU A CA 1
ATOM 1448 C C . LEU A 1 188 ? -24.933 0.579 30.982 1.00 54.47 188 LEU A C 1
ATOM 1450 O O . LEU A 1 188 ? -24.534 1.299 31.888 1.00 54.47 188 LEU A O 1
ATOM 1454 N N . ASN A 1 189 ? -26.000 -0.208 31.119 1.00 53.28 189 ASN A N 1
ATOM 1455 C CA . ASN A 1 189 ? -26.775 -0.294 32.359 1.00 53.28 189 ASN A CA 1
ATOM 1456 C C . ASN A 1 189 ? -26.128 -1.199 33.428 1.00 53.28 189 ASN A C 1
ATOM 1458 O O . ASN A 1 189 ? -26.630 -1.249 34.549 1.00 53.28 189 ASN A O 1
ATOM 1462 N N . ASN A 1 190 ? -25.046 -1.909 33.084 1.00 49.19 190 ASN A N 1
ATOM 1463 C CA . ASN A 1 190 ? -24.291 -2.802 33.974 1.00 49.19 190 ASN A CA 1
ATOM 1464 C C . ASN A 1 190 ? -22.927 -2.223 34.423 1.00 49.19 190 ASN A C 1
ATOM 1466 O O . ASN A 1 190 ? -22.131 -2.944 35.025 1.00 49.19 190 ASN A O 1
ATOM 1470 N N . LEU A 1 191 ? -22.663 -0.945 34.125 1.00 38.59 191 LEU A N 1
ATOM 1471 C CA . LEU A 1 191 ? -21.566 -0.126 34.663 1.00 38.59 191 LEU A CA 1
ATOM 1472 C C . LEU A 1 191 ? -22.118 0.843 35.717 1.00 38.59 191 LEU A C 1
ATOM 1474 O O . LEU A 1 191 ? -21.394 1.092 36.704 1.00 38.59 191 LEU A O 1
#

Secondary structure (DSSP, 8-state):
----------------------------PPPHHHHHHHHHHHH-TTHHHH--S---HHHHIIIIIHHHHHHHHHHHHHHHHHHHHHHHHHHHHHHHHHH-HHHHHHHHHHHHHHHHHHHHHHHHHHHHHTT--HHHHHHHHHHHHHHHHHHHHHHHHHHHHHHHHHHHHHSPPPPP----HHHHHHHHTT-

Radius of gyration: 39.92 Å; chains: 1; bounding box: 70×87×112 Å

Organism: Legionella hackeliae (NCBI:txid449)

Foldseek 3Di:
DDDDDDDDDDDDDDDDDDPPPPPPPPPPDDDPLVVVLVVCLVPPLCCLVPDPDDRDPVSCVPSPVVLVVVLVVVLVVVLVVVQVVLVVVLLVQLVVQLPPPVLLQVLLQVLLCVQLVVLCVPVVVVCVVVVPDPVVVVVSVVCSVVSSNVSSVVSNVCSSVVSSVVSVVVRDRRDRDDDDPVVSSVVVSVD